Protein AF-A0A4U1JIF2-F1 (afdb_monomer_lite)

Foldseek 3Di:
DPLVVQVVVQVVVVVVQVVLCVVCVVVVHDRDDDPDDDDDDQADPDDDDQKDWDAPDDPPDDGDGDIDGDDRLLDAACVVLVVVPDLLSNLSNLSYVPRALVSNLVNLVVSPVPDPLLVSLVSLLSSLVNNVSHPVPNVNSVSSVVSDDPVSPCVDPVSVVVVVVVVVVVVLVVLLVVLQVLLCVLLVHHDDPQQSVQLSVCCVPVNSVVSVCLSPPDHNVVSCVPRRDPDDDDD

Radius of gyration: 24.35 Å; chains: 1; bounding box: 54×49×66 Å

Organism: NCBI:txid889272

pLDDT: mean 86.04, std 9.87, range [35.66, 97.31]

Sequence (235 aa):
MNEEIAFRVFEYHNLTALAAADEARGSRGTPLPIESVVIVLSGREEPWPTHAAYRTSPAQAPFCGVRFRIEPVYQRTVAELEGRGSPFWMIFAPLAVDADARNLEAVLEDLRARTNERDFAELGAAMVALAGADKRQRRLADVVHSCLSREIVMQNRIYREGKAMGIEEGVVQGQLAVFARQVERRLRRPLRTDEQEQLAEHLRVDGPDVVADAIFDLESRELWRSLLAPRTPTQ

Secondary structure (DSSP, 8-state):
--HHHHHHHHHHHHHHHHHHHHHHHHTTSPPPP-------PPP-SSPPPSEEEEE-S-TTSPP-EEEEE---GGGS-HHHHHTTS-GGGGGGGGGSTT--HHHHHHHHHHHHHHS-HHHHHHHHHHHHHHHHT-TT---HHHHHHHHS-HHHHHH-HHHHHHHHHHHHHHHHHHHHHHHHHHHHHHHTSPPPHHHHHHHHHHHHHT-HHHHHHHHHHS-HHHHHHHHTSPPPPP-

Structure (mmCIF, N/CA/C/O backbone):
data_AF-A0A4U1JIF2-F1
#
_entry.id   AF-A0A4U1JIF2-F1
#
loop_
_atom_site.group_PDB
_atom_site.id
_atom_site.type_symbol
_atom_site.label_atom_id
_atom_site.label_alt_id
_atom_site.label_comp_id
_atom_site.label_asym_id
_atom_site.label_entity_id
_atom_site.label_seq_id
_atom_site.pdbx_PDB_ins_code
_atom_site.Cartn_x
_atom_site.Cartn_y
_atom_site.Cartn_z
_atom_site.occupancy
_atom_site.B_iso_or_equiv
_atom_site.auth_seq_id
_atom_site.auth_comp_id
_atom_site.auth_asym_id
_atom_site.auth_atom_id
_atom_site.pdbx_PDB_model_num
ATOM 1 N N . MET A 1 1 ? -22.463 2.041 2.147 1.00 68.75 1 MET A N 1
ATOM 2 C CA . MET A 1 1 ? -21.202 1.441 1.658 1.00 68.75 1 MET A CA 1
ATOM 3 C C . MET A 1 1 ? -21.429 1.002 0.226 1.00 68.75 1 MET A C 1
ATOM 5 O O . MET A 1 1 ? -22.474 0.420 -0.018 1.00 68.75 1 MET A O 1
ATOM 9 N N . ASN A 1 2 ? -20.502 1.298 -0.690 1.00 79.38 2 ASN A N 1
ATOM 10 C CA . ASN A 1 2 ? -20.570 0.810 -2.071 1.00 79.38 2 ASN A CA 1
ATOM 11 C C . ASN A 1 2 ? -20.465 -0.732 -2.075 1.00 79.38 2 ASN A C 1
ATOM 13 O O . ASN A 1 2 ? -19.542 -1.270 -1.460 1.00 79.38 2 ASN A O 1
ATOM 17 N N . GLU A 1 3 ? -21.404 -1.426 -2.724 1.00 84.31 3 GLU A N 1
ATOM 18 C CA . GLU A 1 3 ? -21.412 -2.893 -2.854 1.00 84.31 3 GLU A CA 1
ATOM 19 C C . GLU A 1 3 ? -20.125 -3.421 -3.495 1.00 84.31 3 GLU A C 1
ATOM 21 O O . GLU A 1 3 ? -19.628 -4.475 -3.104 1.00 84.31 3 GLU A O 1
ATOM 26 N N . GLU A 1 4 ? -19.527 -2.638 -4.391 1.00 87.31 4 GLU A N 1
ATOM 27 C CA . GLU A 1 4 ? -18.241 -2.936 -5.015 1.00 87.31 4 GLU A CA 1
ATOM 28 C C . GLU A 1 4 ? -17.117 -3.090 -3.980 1.00 87.31 4 GLU A C 1
ATOM 30 O O . GLU A 1 4 ? -16.342 -4.038 -4.042 1.00 87.31 4 GLU A O 1
ATOM 35 N N . ILE A 1 5 ? -17.049 -2.211 -2.974 1.00 86.69 5 ILE A N 1
ATOM 36 C CA . ILE A 1 5 ? -16.025 -2.298 -1.920 1.00 86.69 5 ILE A CA 1
ATOM 37 C C . ILE A 1 5 ? -16.248 -3.540 -1.062 1.00 86.69 5 ILE A C 1
ATOM 39 O O . ILE A 1 5 ? -15.291 -4.228 -0.718 1.00 86.69 5 ILE A O 1
ATOM 43 N N . ALA A 1 6 ? -17.502 -3.857 -0.741 1.00 90.44 6 ALA A N 1
ATOM 44 C CA . ALA A 1 6 ? -17.826 -5.066 0.006 1.00 90.44 6 ALA A CA 1
ATOM 45 C C . ALA A 1 6 ? -17.409 -6.327 -0.768 1.00 90.44 6 ALA A C 1
ATOM 47 O O . ALA A 1 6 ? -16.819 -7.239 -0.186 1.00 90.44 6 ALA A O 1
ATOM 48 N N . PHE A 1 7 ? -17.650 -6.341 -2.080 1.00 91.06 7 PHE A N 1
ATOM 49 C CA . PHE A 1 7 ? -17.203 -7.410 -2.964 1.00 91.06 7 PHE A CA 1
ATOM 50 C C . PHE A 1 7 ? -15.674 -7.501 -3.027 1.00 91.06 7 PHE A C 1
ATOM 52 O O . PHE A 1 7 ? -15.133 -8.583 -2.829 1.00 91.06 7 PHE A O 1
ATOM 59 N N . ARG A 1 8 ? -14.958 -6.379 -3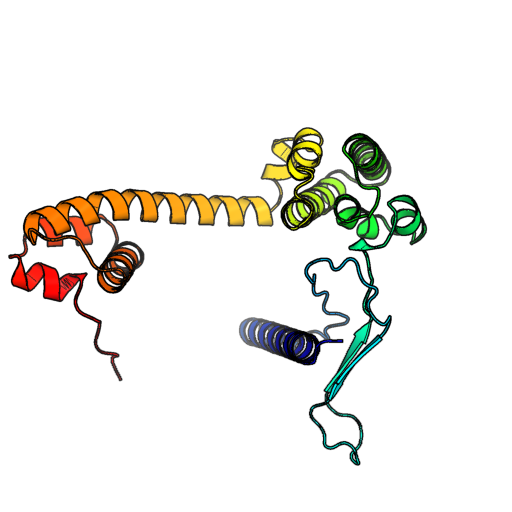.182 1.00 90.31 8 ARG A N 1
ATOM 60 C CA . ARG A 1 8 ? -13.485 -6.360 -3.151 1.00 90.31 8 ARG A CA 1
ATOM 61 C C . ARG A 1 8 ? -12.920 -6.905 -1.842 1.00 90.31 8 ARG A C 1
ATOM 63 O O . ARG A 1 8 ? -11.961 -7.666 -1.860 1.00 90.31 8 ARG A O 1
ATOM 70 N N . VAL A 1 9 ? -13.511 -6.546 -0.700 1.00 90.31 9 VAL A N 1
ATOM 71 C CA . VAL A 1 9 ? -13.105 -7.089 0.608 1.00 90.31 9 VAL A CA 1
ATOM 72 C C . VAL A 1 9 ? -13.277 -8.607 0.646 1.00 90.31 9 VAL A C 1
ATOM 74 O O . VAL A 1 9 ? -12.394 -9.314 1.131 1.00 90.31 9 VAL A O 1
ATOM 77 N N . PHE A 1 10 ? -14.384 -9.115 0.100 1.00 91.44 10 PHE A N 1
ATOM 78 C CA . PHE A 1 10 ? -14.587 -10.549 -0.071 1.00 91.44 10 PHE A CA 1
ATOM 79 C C . PHE A 1 10 ? -13.531 -11.171 -0.998 1.00 91.44 10 PHE A C 1
ATOM 81 O O . PHE A 1 10 ? -12.941 -12.181 -0.620 1.00 91.44 10 PHE A O 1
ATOM 88 N N . GLU A 1 11 ? -13.233 -10.580 -2.157 1.00 92.00 11 GLU A N 1
ATOM 89 C CA . GLU A 1 11 ? -12.193 -11.076 -3.071 1.00 92.00 11 GLU A CA 1
ATOM 90 C C . GLU A 1 11 ? -10.830 -11.177 -2.379 1.00 92.00 11 GLU A C 1
ATOM 92 O O . GLU A 1 11 ? -10.229 -12.249 -2.378 1.00 92.00 11 GLU A O 1
ATOM 97 N N . TYR A 1 12 ? -10.373 -10.105 -1.723 1.00 89.56 12 TYR A N 1
ATOM 98 C CA . TYR A 1 12 ? -9.094 -10.105 -1.011 1.00 89.56 12 TYR A CA 1
ATOM 99 C C . TYR A 1 12 ? -9.052 -11.157 0.094 1.00 89.56 12 TYR A C 1
ATOM 101 O O . TYR A 1 12 ? -8.069 -11.882 0.197 1.00 89.56 12 TYR A O 1
ATOM 109 N N . HIS A 1 13 ? -10.127 -11.300 0.874 1.00 88.81 13 HIS A N 1
ATOM 110 C CA . HIS A 1 13 ? -10.205 -12.334 1.904 1.00 88.81 13 HIS A CA 1
ATOM 111 C C . HIS A 1 13 ? -10.029 -13.748 1.323 1.00 88.81 13 HIS A C 1
ATOM 113 O O . HIS A 1 13 ? -9.262 -14.545 1.865 1.00 88.81 13 HIS A O 1
ATOM 119 N N . ASN A 1 14 ? -10.686 -14.049 0.197 1.00 90.12 14 ASN A N 1
ATOM 120 C CA . ASN A 1 14 ? -10.539 -15.343 -0.472 1.00 90.12 14 ASN A CA 1
ATOM 121 C C . ASN A 1 14 ? -9.139 -15.526 -1.067 1.00 90.12 14 ASN A C 1
ATOM 123 O O . ASN A 1 14 ? -8.556 -16.594 -0.910 1.00 90.12 14 ASN A O 1
ATOM 127 N N . LEU A 1 15 ? -8.579 -14.499 -1.714 1.00 90.50 15 LEU A N 1
ATOM 128 C CA . LEU A 1 15 ? -7.230 -14.556 -2.282 1.00 90.50 15 LEU A CA 1
ATOM 129 C C . LEU A 1 15 ? -6.171 -14.796 -1.202 1.00 90.50 15 LEU A C 1
ATOM 131 O O . LEU A 1 15 ? -5.289 -15.625 -1.401 1.00 90.50 15 LEU A O 1
ATOM 135 N N . THR A 1 16 ? -6.283 -14.151 -0.037 1.00 88.06 16 THR A N 1
ATOM 136 C CA . THR A 1 16 ? -5.383 -14.411 1.097 1.00 88.06 16 THR A CA 1
ATOM 137 C C . THR A 1 16 ? -5.518 -15.848 1.599 1.00 88.06 16 THR A C 1
ATOM 139 O O . THR A 1 16 ? -4.507 -16.503 1.840 1.00 88.06 16 THR A O 1
ATOM 142 N N . ALA A 1 17 ? -6.743 -16.373 1.713 1.00 88.25 17 ALA A N 1
ATOM 143 C CA . ALA A 1 17 ? -6.964 -17.763 2.113 1.00 88.25 17 ALA A CA 1
ATOM 144 C C . ALA A 1 17 ? -6.381 -18.766 1.101 1.00 88.25 17 ALA A C 1
ATOM 146 O O . ALA A 1 17 ? -5.776 -19.762 1.497 1.00 88.25 17 ALA A O 1
ATOM 147 N N . LEU A 1 18 ? -6.523 -18.491 -0.199 1.00 90.50 18 LEU A N 1
ATOM 148 C CA . LEU A 1 18 ? -5.947 -19.311 -1.265 1.00 90.50 18 LEU A CA 1
ATOM 149 C C . LEU A 1 18 ? -4.415 -19.263 -1.254 1.00 90.50 18 LEU A C 1
ATOM 151 O O . LEU A 1 18 ? -3.791 -20.316 -1.340 1.00 90.50 18 LEU A O 1
ATOM 155 N N . ALA A 1 19 ? -3.819 -18.080 -1.088 1.00 87.75 19 ALA A N 1
ATOM 156 C CA . ALA A 1 19 ? -2.370 -17.918 -0.994 1.00 87.75 19 ALA A CA 1
ATOM 157 C C . ALA A 1 19 ? -1.791 -18.670 0.217 1.00 87.75 19 ALA A C 1
ATOM 159 O O . ALA A 1 19 ? -0.840 -19.433 0.071 1.00 87.75 19 ALA A O 1
ATOM 160 N N . ALA A 1 20 ? -2.420 -18.543 1.391 1.00 86.75 20 ALA A N 1
ATOM 161 C CA . ALA A 1 20 ? -2.016 -19.282 2.587 1.00 86.75 20 ALA A CA 1
ATOM 162 C C . ALA A 1 20 ? -2.129 -20.805 2.394 1.00 86.75 20 ALA A C 1
ATOM 164 O O . ALA A 1 20 ? -1.298 -21.571 2.886 1.00 86.75 20 ALA A O 1
ATOM 165 N N . ALA A 1 21 ? -3.151 -21.262 1.663 1.00 88.06 21 ALA A N 1
ATOM 166 C CA . ALA A 1 21 ? -3.305 -22.674 1.344 1.00 88.06 21 ALA A CA 1
ATOM 167 C C . ALA A 1 21 ? -2.238 -23.183 0.365 1.00 88.06 21 ALA A C 1
ATO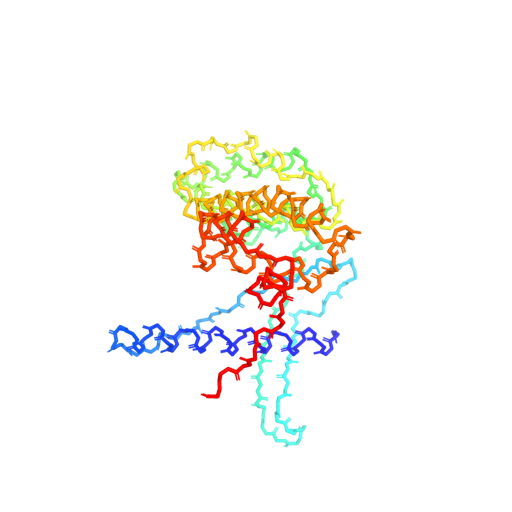M 169 O O . ALA A 1 21 ? -1.781 -24.318 0.507 1.00 88.06 21 ALA A O 1
ATOM 170 N N . ASP A 1 22 ? -1.844 -22.370 -0.612 1.00 88.75 22 ASP A N 1
ATOM 171 C CA . ASP A 1 22 ? -0.798 -22.711 -1.574 1.00 88.75 22 ASP A CA 1
ATOM 172 C C . ASP A 1 22 ? 0.583 -22.815 -0.906 1.00 88.75 22 ASP A C 1
ATOM 174 O O . ASP A 1 22 ? 1.267 -23.832 -1.042 1.00 88.75 22 ASP A O 1
ATOM 178 N N . GLU A 1 23 ? 0.937 -21.842 -0.063 1.00 87.00 23 GLU A N 1
ATOM 179 C CA . GLU A 1 23 ? 2.181 -21.860 0.717 1.00 87.00 23 GLU A CA 1
ATOM 180 C C . GLU A 1 23 ? 2.263 -23.091 1.639 1.00 87.00 23 GLU A C 1
ATOM 182 O O . GLU A 1 23 ? 3.299 -23.762 1.736 1.00 87.00 23 GLU A O 1
ATOM 187 N N . ALA A 1 24 ? 1.142 -23.460 2.266 1.00 88.06 24 ALA A N 1
ATOM 188 C CA . ALA A 1 24 ? 1.052 -24.667 3.080 1.00 88.06 24 ALA A CA 1
ATOM 189 C C . ALA A 1 24 ? 1.269 -25.947 2.254 1.00 88.06 24 ALA A C 1
ATOM 191 O O . ALA A 1 24 ? 1.968 -26.857 2.697 1.00 88.06 24 ALA A O 1
ATOM 192 N N . ARG A 1 25 ? 0.736 -26.021 1.026 1.00 87.88 25 ARG A N 1
ATOM 193 C CA . ARG A 1 25 ? 0.970 -27.167 0.128 1.00 87.88 25 ARG A CA 1
ATOM 194 C C . ARG A 1 25 ? 2.439 -27.286 -0.260 1.00 87.88 25 ARG A C 1
ATOM 196 O O . ARG A 1 25 ? 2.982 -28.390 -0.201 1.00 87.88 25 ARG A O 1
ATOM 203 N N . GLY A 1 26 ? 3.086 -26.168 -0.597 1.00 86.88 26 GLY A N 1
ATOM 204 C CA . GLY A 1 26 ? 4.514 -26.128 -0.923 1.00 86.88 26 GLY A CA 1
ATOM 205 C C . GLY A 1 26 ? 5.405 -26.586 0.237 1.00 86.88 26 GLY A C 1
ATOM 206 O O . GLY A 1 26 ? 6.393 -27.288 0.027 1.00 86.88 26 GLY A O 1
ATOM 207 N N . SER A 1 27 ? 5.009 -26.269 1.472 1.00 85.94 27 SER A N 1
ATOM 208 C CA . SER A 1 27 ? 5.713 -26.654 2.704 1.00 85.94 27 SER A CA 1
ATOM 209 C C . SER A 1 27 ? 5.255 -27.988 3.321 1.00 85.94 27 SER A C 1
ATOM 211 O O . SER A 1 27 ? 5.794 -28.401 4.347 1.00 85.94 27 SER A O 1
ATOM 213 N N . ARG A 1 28 ? 4.297 -28.698 2.697 1.00 81.06 28 ARG A N 1
ATOM 214 C CA . ARG A 1 28 ? 3.629 -29.913 3.225 1.00 81.06 28 ARG A CA 1
ATOM 215 C C . ARG A 1 28 ? 2.978 -29.722 4.607 1.00 81.06 28 ARG A C 1
ATOM 217 O O . ARG A 1 28 ? 2.857 -30.678 5.373 1.00 81.06 28 ARG A O 1
ATOM 224 N N . GLY A 1 29 ? 2.572 -28.498 4.925 1.00 84.75 29 GLY A N 1
ATOM 225 C CA . GLY A 1 29 ? 1.889 -28.136 6.161 1.00 84.75 29 GLY A CA 1
ATOM 226 C C . GLY A 1 29 ? 0.372 -28.009 6.010 1.00 84.75 29 GLY A C 1
ATOM 227 O O . GLY A 1 29 ? -0.199 -28.159 4.929 1.00 84.75 29 GLY A O 1
ATOM 228 N N . THR A 1 30 ? -0.285 -27.690 7.124 1.00 83.00 30 THR A N 1
ATOM 229 C CA . THR A 1 30 ? -1.689 -27.257 7.153 1.00 83.00 30 THR A CA 1
ATOM 230 C C . THR A 1 30 ? -1.735 -25.733 7.018 1.00 83.00 30 THR A C 1
ATOM 232 O O . THR A 1 30 ? -0.905 -25.070 7.645 1.00 83.00 30 THR A O 1
ATOM 235 N N . PRO A 1 31 ? -2.684 -25.151 6.260 1.00 82.00 31 PRO A N 1
ATOM 236 C CA . PRO A 1 31 ? -2.836 -23.701 6.198 1.00 82.00 31 PRO A CA 1
ATOM 237 C C . PRO A 1 31 ? -3.054 -23.139 7.602 1.00 82.00 31 PRO A C 1
ATOM 239 O O . PRO A 1 31 ? -3.930 -23.612 8.333 1.00 82.00 31 PRO A O 1
ATOM 242 N N . LEU A 1 32 ? -2.246 -22.152 7.991 1.00 81.31 32 LEU A N 1
ATOM 243 C CA . LEU A 1 32 ? -2.424 -21.489 9.276 1.00 81.31 32 LEU A CA 1
ATOM 244 C C . LEU A 1 32 ? -3.740 -20.694 9.268 1.00 81.31 32 LEU A C 1
ATOM 246 O O . LEU A 1 32 ? -4.081 -20.086 8.248 1.00 81.31 32 LEU A O 1
ATOM 250 N N . PRO A 1 33 ? -4.486 -20.671 10.385 1.00 82.38 33 PRO A N 1
ATOM 251 C CA . PRO A 1 33 ? -5.664 -19.826 10.499 1.00 82.38 33 PRO A CA 1
ATOM 252 C C . PRO A 1 33 ? -5.304 -18.351 10.296 1.00 82.38 33 PRO A C 1
ATOM 254 O O . PRO A 1 33 ? -4.385 -17.833 10.929 1.00 82.38 33 PRO A O 1
ATOM 257 N N . ILE A 1 34 ? -6.059 -17.665 9.439 1.00 81.69 34 ILE A N 1
ATOM 258 C CA . ILE A 1 34 ? -5.946 -16.217 9.261 1.00 81.69 34 ILE A CA 1
ATOM 259 C C . ILE A 1 34 ? -6.793 -15.548 10.341 1.00 81.69 34 ILE A C 1
ATOM 261 O O . ILE A 1 34 ? -8.019 -15.644 10.319 1.00 81.69 34 ILE A O 1
ATOM 265 N N . GLU A 1 35 ? -6.145 -14.861 11.280 1.00 79.75 35 GLU A N 1
ATOM 266 C CA . GLU A 1 35 ? -6.846 -14.120 12.334 1.00 79.75 35 GLU A CA 1
ATOM 267 C C . GLU A 1 35 ? -7.502 -12.842 11.790 1.00 79.75 35 GLU A C 1
ATOM 269 O O . GLU A 1 35 ? -8.627 -12.504 12.158 1.00 79.75 35 GLU A O 1
ATOM 274 N N . SER A 1 36 ? -6.824 -12.132 10.882 1.00 78.44 36 SER A N 1
ATOM 275 C CA . SER A 1 36 ? -7.360 -10.917 10.267 1.00 78.44 36 SER A CA 1
ATOM 276 C C . SER A 1 36 ? -6.738 -10.615 8.902 1.00 78.44 36 SER A C 1
ATOM 278 O O . SER A 1 36 ? -5.618 -11.022 8.605 1.00 78.44 36 SER A O 1
ATOM 280 N N . VAL A 1 37 ? -7.484 -9.878 8.073 1.00 76.88 37 VAL A N 1
ATOM 281 C CA . VAL A 1 37 ? -7.008 -9.290 6.813 1.00 76.88 37 VAL A CA 1
ATOM 282 C C . VAL A 1 37 ? -7.246 -7.786 6.895 1.00 76.88 37 VAL A C 1
ATOM 284 O O . VAL A 1 37 ? -8.372 -7.350 7.144 1.00 76.88 37 VAL A O 1
ATOM 287 N N . VAL A 1 38 ? -6.193 -6.993 6.701 1.00 79.12 38 VAL A N 1
ATOM 288 C CA . VAL A 1 38 ? -6.268 -5.527 6.706 1.00 79.12 38 VAL A CA 1
ATOM 289 C C . VAL A 1 38 ? -6.239 -5.028 5.270 1.00 79.12 38 VAL A C 1
ATOM 291 O O . VAL A 1 38 ? -5.328 -5.347 4.513 1.00 79.12 38 VAL A O 1
ATOM 294 N N . ILE A 1 39 ? -7.240 -4.231 4.900 1.00 79.94 39 ILE A N 1
ATOM 295 C CA . ILE A 1 39 ? -7.371 -3.660 3.559 1.00 79.94 39 ILE A CA 1
ATOM 296 C C . ILE A 1 39 ? -7.379 -2.144 3.701 1.00 79.94 39 ILE A C 1
ATOM 298 O O . ILE A 1 39 ? -8.253 -1.576 4.359 1.00 79.94 39 ILE A O 1
ATOM 302 N N . VAL A 1 40 ? -6.402 -1.485 3.081 1.00 76.50 40 VAL A N 1
ATOM 303 C CA . VAL A 1 40 ? -6.313 -0.024 3.070 1.00 76.50 40 VAL A CA 1
ATOM 304 C C . VAL A 1 40 ? -7.147 0.496 1.908 1.00 76.50 40 VAL A C 1
ATOM 306 O O . VAL A 1 40 ? -6.798 0.335 0.741 1.00 76.50 40 VAL A O 1
ATOM 309 N N . LEU A 1 41 ? -8.280 1.111 2.234 1.00 75.69 41 LEU A N 1
ATOM 310 C CA . LEU A 1 41 ? -9.114 1.796 1.256 1.00 75.69 41 LEU A CA 1
ATOM 311 C C . LEU A 1 41 ? -8.627 3.230 1.078 1.00 75.69 41 LEU A C 1
ATOM 313 O O . LEU A 1 41 ? -8.136 3.867 2.012 1.00 75.69 41 LEU A O 1
ATOM 317 N N . SER A 1 42 ? -8.816 3.766 -0.123 1.00 71.75 42 SER A N 1
ATOM 318 C CA . SER A 1 42 ? -8.527 5.172 -0.353 1.00 71.75 42 SER A CA 1
ATOM 319 C C . SER A 1 42 ? -9.443 6.058 0.494 1.00 71.75 42 SER A C 1
ATOM 321 O O . SER A 1 42 ? -10.651 5.813 0.546 1.00 71.75 42 SER A O 1
ATOM 323 N N . GLY A 1 43 ? -8.874 7.089 1.119 1.00 69.12 43 GLY A N 1
ATOM 324 C CA . GLY A 1 43 ? -9.597 7.973 2.028 1.00 69.12 43 GLY A CA 1
ATOM 325 C C . GLY A 1 43 ? -10.811 8.645 1.396 1.00 69.12 43 GLY A C 1
ATOM 326 O O . GLY A 1 43 ? -10.760 9.088 0.247 1.00 69.12 43 GLY A O 1
ATOM 327 N N . ARG A 1 44 ? -11.895 8.732 2.173 1.00 74.38 44 ARG A N 1
ATOM 328 C CA . ARG A 1 44 ? -13.099 9.507 1.860 1.00 74.38 44 ARG A CA 1
ATOM 329 C C . ARG A 1 44 ? -13.363 10.478 3.003 1.00 74.38 44 ARG A C 1
ATOM 331 O O . ARG A 1 44 ? -13.222 10.101 4.168 1.00 74.38 44 ARG A O 1
ATOM 338 N N . GLU A 1 45 ? -13.748 11.703 2.664 1.00 72.31 45 GLU A N 1
ATOM 339 C CA . GLU A 1 45 ? -14.104 12.721 3.660 1.00 72.31 45 GLU A CA 1
ATOM 340 C C . GLU A 1 45 ? -15.400 12.355 4.383 1.00 72.31 45 GLU A C 1
ATOM 342 O O . GLU A 1 45 ? -15.486 12.457 5.602 1.00 72.31 45 GLU A O 1
ATOM 347 N N . GLU A 1 46 ? -16.384 11.834 3.650 1.00 81.31 46 GLU A N 1
ATOM 348 C CA . GLU A 1 46 ? -17.632 11.374 4.249 1.00 81.31 46 GLU A CA 1
ATOM 349 C C . GLU A 1 46 ? -17.441 10.092 5.090 1.00 81.31 46 GLU A C 1
ATOM 351 O O . GLU A 1 46 ? -16.792 9.142 4.621 1.00 81.31 46 GLU A O 1
ATOM 356 N N . PRO A 1 47 ? -18.087 9.994 6.269 1.00 81.19 47 PRO A N 1
ATOM 357 C CA . PRO A 1 47 ? -18.001 8.841 7.160 1.00 81.19 47 PRO A CA 1
ATOM 358 C C . PRO A 1 47 ? -18.354 7.506 6.507 1.00 81.19 47 PRO A C 1
ATOM 360 O O . PRO A 1 47 ? -19.293 7.395 5.712 1.00 81.19 47 PRO A O 1
ATOM 363 N N . TRP A 1 48 ? -17.610 6.472 6.895 1.00 81.12 48 TRP A N 1
ATOM 364 C CA . TRP A 1 48 ? -17.980 5.081 6.653 1.00 81.12 48 TRP A CA 1
ATOM 365 C C . TRP A 1 48 ? -18.822 4.545 7.821 1.00 81.12 48 TRP A C 1
ATOM 367 O O . TRP A 1 48 ? -18.616 4.969 8.960 1.00 81.12 48 TRP A O 1
ATOM 377 N N . PRO A 1 49 ? -19.740 3.585 7.591 1.00 88.31 49 PRO A N 1
ATOM 378 C CA . PRO A 1 49 ? -20.268 2.779 8.687 1.00 88.31 49 PRO A CA 1
ATOM 379 C C . PRO A 1 49 ? -19.117 2.064 9.406 1.00 88.31 49 PRO A C 1
ATOM 381 O O . PRO A 1 49 ? -18.123 1.702 8.785 1.00 88.31 49 PRO A O 1
ATOM 384 N N . THR A 1 50 ? -19.258 1.817 10.707 1.00 90.12 50 THR A N 1
ATOM 385 C CA . THR A 1 50 ? -18.214 1.139 11.500 1.00 90.12 50 THR A CA 1
ATOM 386 C C . THR A 1 50 ? -18.084 -0.345 11.163 1.00 90.12 50 THR A C 1
ATOM 388 O O . THR A 1 50 ? -17.027 -0.939 11.361 1.00 90.12 50 THR A O 1
ATOM 391 N N . HIS A 1 51 ? -19.156 -0.948 10.649 1.00 93.19 51 HIS A N 1
ATOM 392 C CA . HIS A 1 51 ? -19.225 -2.356 10.287 1.00 93.19 51 HIS A CA 1
ATOM 393 C C . HIS A 1 51 ? -19.958 -2.537 8.971 1.00 93.19 51 HIS A C 1
ATOM 395 O O . HIS A 1 51 ? -20.812 -1.738 8.579 1.00 93.19 51 HIS A O 1
ATOM 401 N N . ALA A 1 52 ? -19.618 -3.627 8.308 1.00 92.94 52 ALA A N 1
ATOM 402 C CA . ALA A 1 52 ? -20.082 -3.931 6.981 1.00 92.94 52 ALA A CA 1
ATOM 403 C C . ALA A 1 52 ? -20.010 -5.436 6.718 1.00 92.94 52 ALA A C 1
ATOM 405 O O . ALA A 1 52 ? -19.354 -6.191 7.440 1.00 92.94 52 ALA A O 1
ATOM 406 N N . ALA A 1 53 ? -20.717 -5.882 5.685 1.00 94.19 53 ALA A N 1
ATOM 407 C CA . ALA A 1 53 ? -20.688 -7.269 5.268 1.00 94.19 53 ALA A CA 1
ATOM 408 C C . ALA A 1 53 ? -20.902 -7.391 3.763 1.00 94.19 53 ALA A C 1
ATOM 410 O O . ALA A 1 53 ? -21.633 -6.599 3.169 1.00 94.19 53 ALA A O 1
ATOM 411 N N . TYR A 1 54 ? -20.311 -8.430 3.185 1.00 94.56 54 TYR A N 1
ATOM 412 C CA . TYR A 1 54 ? -20.667 -8.940 1.871 1.00 94.56 54 TYR A CA 1
ATOM 413 C C . TYR A 1 54 ? -21.269 -10.331 2.042 1.00 94.56 54 TYR A C 1
ATOM 415 O O . TYR A 1 54 ? -20.643 -11.208 2.640 1.00 94.56 54 TYR A O 1
ATOM 423 N N . ARG A 1 55 ? -22.501 -10.523 1.565 1.00 94.81 55 ARG A N 1
ATOM 424 C CA . ARG A 1 55 ? -23.248 -11.777 1.687 1.00 94.81 55 ARG A CA 1
ATOM 425 C C . ARG A 1 55 ? -23.261 -12.490 0.334 1.00 94.81 55 ARG A C 1
ATOM 427 O O . ARG A 1 55 ? -23.672 -11.899 -0.654 1.00 94.81 55 ARG A O 1
ATOM 434 N N . THR A 1 56 ? -22.886 -13.766 0.322 1.00 94.94 56 THR A N 1
ATOM 435 C CA . THR A 1 56 ? -22.969 -14.654 -0.856 1.00 94.94 56 THR A CA 1
ATOM 436 C C . THR A 1 56 ? -24.210 -15.550 -0.830 1.00 94.94 56 THR A C 1
ATOM 438 O O . THR A 1 56 ? -24.684 -16.013 -1.861 1.00 94.94 56 THR A O 1
ATOM 441 N N . SER A 1 57 ? -24.754 -15.793 0.362 1.00 95.19 57 SER A N 1
ATOM 442 C CA . SER A 1 57 ? -26.017 -16.522 0.564 1.00 95.19 57 SER A CA 1
ATOM 443 C C . SER A 1 57 ? -27.261 -15.703 0.168 1.00 95.19 57 SER A C 1
ATOM 445 O O . SER A 1 57 ? -27.256 -14.478 0.299 1.00 95.19 5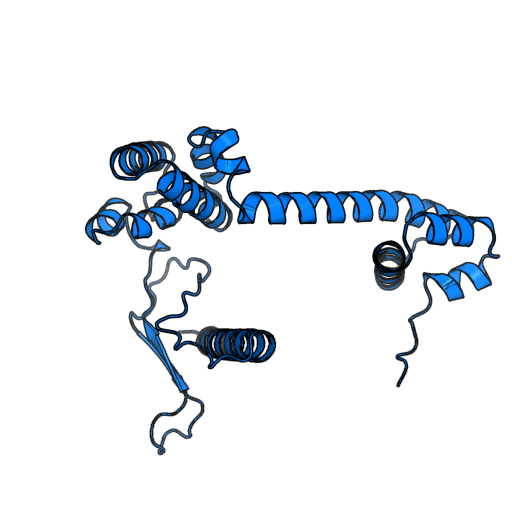7 SER A O 1
ATOM 447 N N . PRO A 1 58 ? -28.382 -16.351 -0.209 1.00 95.31 58 PRO A N 1
ATOM 448 C CA . PRO A 1 58 ? -29.680 -15.684 -0.307 1.00 95.31 58 PRO A CA 1
ATOM 449 C C . PRO A 1 58 ? -30.092 -15.015 1.012 1.00 95.31 58 PRO A C 1
ATOM 451 O O . PRO A 1 58 ? -29.728 -15.476 2.096 1.00 95.31 58 PRO A O 1
ATOM 454 N N . ALA A 1 59 ? -30.908 -13.958 0.938 1.00 92.12 59 ALA A N 1
ATOM 455 C CA . ALA A 1 59 ? -31.308 -13.172 2.111 1.00 92.12 59 ALA A CA 1
ATOM 456 C C . ALA A 1 59 ? -32.018 -13.997 3.204 1.00 92.12 59 ALA A C 1
ATOM 458 O O . ALA A 1 59 ? -31.846 -13.715 4.388 1.00 92.12 59 ALA A O 1
ATOM 459 N N . GLN A 1 60 ? -32.779 -15.023 2.810 1.00 95.38 60 GLN A N 1
ATOM 460 C CA . GLN A 1 60 ? -33.531 -15.887 3.729 1.00 95.38 60 GLN A CA 1
ATOM 461 C C . GLN A 1 60 ? -32.701 -17.043 4.313 1.00 95.38 60 GLN A C 1
ATOM 463 O O . GLN A 1 60 ? -33.156 -17.725 5.226 1.00 95.38 60 GLN A O 1
ATOM 468 N N . ALA A 1 61 ? -31.492 -17.280 3.799 1.00 96.12 61 ALA A N 1
ATOM 469 C CA . ALA A 1 61 ? -30.616 -18.344 4.272 1.00 96.12 61 ALA A CA 1
ATOM 470 C C . ALA A 1 61 ? -29.703 -17.858 5.420 1.00 96.12 61 ALA A C 1
ATOM 472 O O . ALA A 1 61 ? -29.448 -16.648 5.554 1.00 96.12 61 ALA A O 1
ATOM 473 N N . PRO A 1 62 ? -29.150 -18.785 6.232 1.00 97.31 62 PRO A N 1
ATOM 474 C CA . PRO A 1 62 ? -28.078 -18.465 7.168 1.00 97.31 62 PRO A CA 1
ATOM 475 C C . PRO A 1 62 ? -26.949 -17.686 6.486 1.00 97.31 62 PRO A C 1
ATOM 477 O O . PRO A 1 62 ? -26.654 -17.893 5.309 1.00 97.31 62 PRO A O 1
ATOM 480 N N . PHE A 1 63 ? -26.331 -16.759 7.221 1.00 95.75 63 PHE A N 1
ATOM 481 C CA . PHE A 1 63 ? -25.296 -15.895 6.659 1.00 95.75 63 PHE A CA 1
ATOM 482 C C . PHE A 1 63 ? -24.085 -16.710 6.196 1.00 95.75 63 PHE A C 1
ATOM 484 O O . PHE A 1 63 ? -23.378 -17.303 7.004 1.00 95.75 63 PHE A O 1
ATOM 491 N N . CYS A 1 64 ? -23.828 -16.658 4.895 1.00 94.38 64 CYS A N 1
ATOM 492 C CA . CYS A 1 64 ? -22.564 -17.013 4.266 1.00 94.38 64 CYS A CA 1
ATOM 493 C C . CYS A 1 64 ? -21.997 -15.764 3.582 1.00 94.38 64 CYS A C 1
ATOM 495 O O . CYS A 1 64 ? -22.746 -15.055 2.893 1.00 94.38 64 CYS A O 1
ATOM 497 N N . GLY A 1 65 ? -20.717 -15.478 3.821 1.00 93.06 65 GLY A N 1
ATOM 498 C CA . GLY A 1 65 ? -20.026 -14.286 3.337 1.00 93.06 65 GLY A CA 1
ATOM 499 C C . GLY A 1 65 ? -18.967 -13.778 4.320 1.00 93.06 65 GLY A C 1
ATOM 500 O O . GLY A 1 65 ? -18.564 -14.497 5.233 1.00 93.06 65 GLY A O 1
ATOM 501 N N . VAL A 1 66 ? -18.549 -12.522 4.157 1.00 92.69 66 VAL A N 1
ATOM 502 C CA . VAL A 1 66 ? -17.525 -11.867 4.991 1.00 92.69 66 VAL A CA 1
ATOM 503 C C . VAL A 1 66 ? -18.148 -10.701 5.750 1.00 92.69 66 VAL A C 1
ATOM 505 O O . VAL A 1 66 ? -18.881 -9.896 5.178 1.00 92.69 66 VAL A O 1
ATOM 508 N N . ARG A 1 67 ? -17.855 -10.604 7.049 1.00 93.56 67 ARG A N 1
ATOM 509 C CA . ARG A 1 67 ? -18.156 -9.435 7.888 1.00 93.56 67 ARG A CA 1
ATOM 510 C C . ARG A 1 67 ? -16.852 -8.740 8.224 1.00 93.56 67 ARG A C 1
ATOM 512 O O . ARG A 1 67 ? -15.861 -9.409 8.496 1.00 93.56 67 ARG A O 1
ATOM 519 N N . PHE A 1 68 ? -16.860 -7.419 8.227 1.00 91.81 68 PHE A N 1
ATOM 520 C CA . PHE A 1 68 ? -15.659 -6.641 8.475 1.00 91.81 68 PHE A CA 1
ATOM 521 C C . PHE A 1 68 ? -15.965 -5.360 9.244 1.00 91.81 68 PHE A C 1
ATOM 523 O O . PHE A 1 68 ? -17.070 -4.809 9.190 1.00 91.81 68 PHE A O 1
ATOM 530 N N . ARG A 1 69 ? -14.953 -4.905 9.981 1.00 91.94 69 ARG A N 1
ATOM 531 C CA . ARG A 1 69 ? -14.936 -3.622 10.680 1.00 91.94 69 ARG A CA 1
ATOM 532 C C . ARG A 1 69 ? -14.178 -2.616 9.827 1.00 91.94 69 ARG A C 1
ATOM 534 O O . ARG A 1 69 ? -13.124 -2.939 9.287 1.00 91.94 69 ARG A O 1
ATOM 541 N N . ILE A 1 70 ? -14.700 -1.402 9.740 1.00 89.00 70 ILE A N 1
ATOM 542 C CA . ILE A 1 70 ? -14.059 -0.295 9.037 1.00 89.00 70 ILE A CA 1
ATOM 543 C C . ILE A 1 70 ? -13.503 0.667 10.083 1.00 89.00 70 ILE A C 1
ATOM 545 O O . ILE A 1 70 ? -14.227 1.147 10.954 1.00 89.00 70 ILE A O 1
ATOM 549 N N . GLU A 1 71 ? -12.206 0.947 9.992 1.00 88.88 71 GLU A N 1
ATOM 550 C CA . GLU A 1 71 ? -11.523 1.924 10.838 1.00 88.88 71 GLU A CA 1
ATOM 551 C C . GLU A 1 71 ? -11.270 3.195 10.010 1.00 88.88 71 GLU A C 1
ATOM 553 O O . GLU A 1 71 ? -10.444 3.170 9.094 1.00 88.88 71 GLU A O 1
ATOM 558 N N . PRO A 1 72 ? -11.985 4.307 10.276 1.00 88.12 72 PRO A N 1
ATOM 559 C CA . PRO A 1 72 ? -11.930 5.516 9.457 1.00 88.12 72 PRO A CA 1
ATOM 560 C C . PRO A 1 72 ? -10.704 6.370 9.804 1.00 88.12 72 PRO A C 1
ATOM 562 O O . PRO A 1 72 ? -10.818 7.508 10.245 1.00 88.12 72 PRO A O 1
ATOM 565 N N . VAL A 1 73 ? -9.513 5.815 9.603 1.00 88.25 73 VAL A N 1
ATOM 566 C CA . VAL A 1 73 ? -8.225 6.461 9.898 1.00 88.25 73 VAL A CA 1
ATOM 567 C C . VAL A 1 73 ? -8.124 7.872 9.301 1.00 88.25 73 VAL A C 1
ATOM 569 O O . VAL A 1 73 ? -7.690 8.794 9.980 1.00 88.25 73 VAL A O 1
ATOM 572 N N . TYR A 1 74 ? -8.591 8.062 8.062 1.00 85.69 74 TYR A N 1
ATOM 573 C CA . TYR A 1 74 ? -8.567 9.352 7.354 1.00 85.69 74 TYR A CA 1
ATOM 574 C C . TYR A 1 74 ? -9.364 10.479 8.023 1.00 85.69 74 TYR A C 1
ATOM 576 O O . TYR A 1 74 ? -9.220 11.643 7.640 1.00 85.69 74 TYR A O 1
ATOM 584 N N . GLN A 1 75 ? -10.243 10.120 8.956 1.00 87.50 75 GLN A N 1
ATOM 585 C CA . GLN A 1 75 ? -11.143 11.022 9.670 1.00 87.50 75 GLN A CA 1
ATOM 586 C C . GLN A 1 75 ? -10.719 11.199 11.128 1.00 87.50 75 GLN A C 1
ATOM 588 O O . GLN A 1 75 ? -11.410 11.889 11.869 1.00 87.50 75 GLN A O 1
ATOM 593 N N . ARG A 1 76 ? -9.612 10.570 11.541 1.00 91.56 76 ARG A N 1
ATOM 594 C CA . ARG A 1 76 ? -9.074 10.693 12.892 1.00 91.56 76 ARG A CA 1
ATOM 595 C C . ARG A 1 76 ? -7.935 11.681 12.963 1.00 91.56 76 ARG A C 1
ATOM 597 O O . ARG A 1 76 ? -7.219 11.867 11.980 1.00 91.56 76 ARG A O 1
ATOM 604 N N . THR A 1 77 ? -7.761 12.266 14.136 1.00 94.62 77 THR A N 1
ATOM 605 C CA . THR A 1 77 ? -6.568 13.041 14.471 1.00 94.62 77 THR A CA 1
ATOM 606 C C . THR A 1 77 ? -5.406 12.130 14.859 1.00 94.62 77 THR A C 1
ATOM 608 O O . THR A 1 77 ? -5.603 10.966 15.226 1.00 94.62 77 THR A O 1
ATOM 611 N N . VAL A 1 78 ? -4.183 12.658 14.827 1.00 95.06 78 VAL A N 1
ATOM 612 C CA . VAL A 1 78 ? -2.996 11.953 15.336 1.00 95.06 78 VAL A CA 1
ATOM 613 C C . VAL A 1 78 ? -3.184 11.553 16.806 1.00 95.06 78 VAL A C 1
ATOM 615 O O . VAL A 1 78 ? -2.886 10.418 17.173 1.00 95.06 78 VAL A O 1
ATOM 618 N N . ALA A 1 79 ? -3.764 12.431 17.630 1.00 94.94 79 ALA A N 1
ATOM 619 C CA . ALA A 1 79 ? -4.032 12.151 19.042 1.00 94.94 79 ALA A CA 1
ATOM 620 C C . ALA A 1 79 ? -5.040 11.001 19.243 1.00 94.94 79 ALA A C 1
ATOM 622 O O . ALA A 1 79 ? -4.872 10.161 20.127 1.00 94.94 79 ALA A O 1
ATOM 623 N N . GLU A 1 80 ? -6.079 10.916 18.407 1.00 95.06 80 GLU A N 1
ATOM 624 C CA . GLU A 1 80 ? -7.035 9.803 18.448 1.00 95.06 80 GLU A CA 1
ATOM 625 C C . GLU A 1 80 ? -6.409 8.468 18.023 1.00 95.06 80 GLU A C 1
ATOM 627 O O . GLU A 1 80 ? -6.832 7.413 18.505 1.00 95.06 80 GLU A O 1
ATOM 632 N N . LEU A 1 81 ? -5.423 8.495 17.117 1.00 94.56 81 LEU A N 1
ATOM 633 C CA . LEU A 1 81 ? -4.640 7.313 16.754 1.00 94.56 81 LEU A CA 1
ATOM 634 C C . LEU A 1 81 ? -3.713 6.893 17.900 1.00 94.56 81 LEU A C 1
ATOM 636 O O . LEU A 1 81 ? -3.681 5.710 18.232 1.00 94.56 81 LEU A O 1
ATOM 640 N N . GLU A 1 82 ? -3.033 7.837 18.554 1.00 93.12 82 GLU A N 1
ATOM 641 C CA . GLU A 1 82 ? -2.184 7.548 19.718 1.00 93.12 82 GLU A CA 1
ATOM 642 C C . GLU A 1 82 ? -2.999 6.949 20.875 1.00 93.12 82 GLU A C 1
ATOM 644 O O . GLU A 1 82 ? -2.607 5.942 21.471 1.00 93.12 82 GLU A O 1
ATOM 649 N N . GLY A 1 83 ? -4.199 7.483 21.127 1.00 93.88 83 GLY A N 1
ATOM 650 C CA . GLY A 1 83 ? -5.124 6.990 22.153 1.00 93.88 83 GLY A CA 1
ATOM 651 C C . GLY A 1 83 ? -5.574 5.532 21.974 1.00 93.88 83 GLY A C 1
ATOM 652 O O . GLY A 1 83 ? -6.190 4.963 22.875 1.00 93.88 83 GLY A O 1
ATOM 653 N N . ARG A 1 84 ? -5.258 4.888 20.840 1.00 91.06 84 ARG A N 1
ATOM 654 C CA . ARG A 1 84 ? -5.483 3.450 20.620 1.00 91.06 84 ARG A CA 1
ATOM 655 C C . ARG A 1 84 ? -4.463 2.553 21.326 1.00 91.06 84 ARG A C 1
ATOM 657 O O . ARG A 1 84 ? -4.675 1.342 21.369 1.00 91.06 84 ARG A O 1
ATOM 664 N N . GLY A 1 85 ? -3.386 3.119 21.873 1.00 85.50 85 GLY A N 1
ATOM 665 C CA . GLY A 1 85 ? -2.489 2.445 22.815 1.00 85.50 85 GLY A CA 1
ATOM 666 C C . GLY A 1 85 ? -1.493 1.455 22.207 1.00 85.50 85 GLY A C 1
ATOM 667 O O . GLY A 1 85 ? -0.817 0.755 22.955 1.00 85.50 85 GLY A O 1
ATOM 668 N N . SER A 1 86 ? -1.374 1.382 20.878 1.00 89.06 86 SER A N 1
ATOM 669 C CA . SER A 1 86 ? -0.343 0.578 20.207 1.00 89.06 86 SER A CA 1
ATOM 670 C C . SER A 1 86 ? 0.450 1.432 19.213 1.00 89.06 86 SER A C 1
ATOM 672 O O . SER A 1 86 ? -0.182 2.111 18.398 1.00 89.06 86 SER A O 1
ATOM 674 N N . PRO A 1 87 ? 1.800 1.354 19.206 1.00 88.94 87 PRO A N 1
ATOM 675 C CA . PRO A 1 87 ? 2.652 2.031 18.221 1.00 88.94 87 PRO A CA 1
ATOM 676 C C . PRO A 1 87 ? 2.273 1.717 16.771 1.00 88.94 87 PRO A C 1
ATOM 678 O O . PRO A 1 87 ? 2.466 2.544 15.885 1.00 88.94 87 PRO A O 1
ATOM 681 N N . PHE A 1 88 ? 1.667 0.549 16.531 1.00 90.06 88 PHE A N 1
ATOM 682 C CA . PHE A 1 88 ? 1.178 0.159 15.213 1.00 90.06 88 PHE A CA 1
ATOM 683 C C . PHE A 1 88 ? 0.167 1.159 14.643 1.00 90.06 88 PHE A C 1
ATOM 685 O O . PHE A 1 88 ? 0.173 1.408 13.445 1.00 90.06 88 PHE A O 1
ATOM 692 N N . TRP A 1 89 ? -0.675 1.787 15.471 1.00 93.00 89 TRP A N 1
ATOM 693 C CA . TRP A 1 89 ? -1.632 2.784 14.979 1.00 93.00 89 TRP A CA 1
ATOM 694 C C . TRP A 1 89 ? -0.959 4.038 14.427 1.00 93.00 89 TRP A C 1
ATOM 696 O O . TRP A 1 89 ? -1.551 4.733 13.603 1.00 93.00 89 TRP A O 1
ATOM 706 N N . MET A 1 90 ? 0.287 4.302 14.817 1.00 94.75 90 MET A N 1
ATOM 707 C CA . MET A 1 90 ? 1.005 5.490 14.381 1.00 94.75 90 MET A CA 1
ATOM 708 C C . MET A 1 90 ? 1.508 5.387 12.945 1.00 94.75 90 MET A C 1
ATOM 710 O O . MET A 1 90 ? 1.700 6.428 12.329 1.00 94.75 90 MET A O 1
ATOM 714 N N . ILE A 1 91 ? 1.611 4.192 12.340 1.00 93.12 91 ILE A N 1
ATOM 715 C CA . ILE A 1 91 ? 1.934 4.075 10.899 1.00 93.12 91 ILE A CA 1
ATOM 716 C C . ILE A 1 91 ? 0.927 4.841 10.032 1.00 93.12 91 ILE A C 1
ATOM 718 O O . ILE A 1 91 ? 1.241 5.286 8.932 1.00 93.12 91 ILE A O 1
ATOM 722 N N . PHE A 1 92 ? -0.288 5.014 10.551 1.00 93.12 92 PHE A N 1
ATOM 723 C CA . PHE A 1 92 ? -1.381 5.709 9.902 1.00 93.12 92 PHE A CA 1
ATOM 724 C C . PHE A 1 92 ? -1.391 7.224 10.127 1.00 93.12 92 PHE A C 1
ATOM 726 O O . PHE A 1 92 ? -2.213 7.909 9.517 1.00 93.12 92 PHE A O 1
ATOM 733 N N . ALA A 1 93 ? -0.497 7.762 10.962 1.00 94.56 93 ALA A N 1
ATOM 734 C CA . ALA A 1 93 ? -0.427 9.189 11.260 1.00 94.56 93 ALA A CA 1
ATOM 735 C C . ALA A 1 93 ? -0.395 10.087 10.007 1.00 94.56 93 ALA A C 1
ATOM 737 O O . ALA A 1 93 ? -1.098 11.093 10.019 1.00 94.56 93 ALA A O 1
ATOM 738 N N . PRO A 1 94 ? 0.275 9.738 8.884 1.00 93.44 94 PRO A N 1
ATOM 739 C CA . PRO A 1 94 ? 0.242 10.568 7.673 1.00 93.44 94 PRO A CA 1
ATOM 740 C C . PRO A 1 94 ? -1.155 10.735 7.065 1.00 93.44 94 PRO A C 1
ATOM 742 O O . PRO A 1 94 ? -1.424 11.699 6.351 1.00 93.44 94 PRO A O 1
ATOM 745 N N . LEU A 1 95 ? -2.065 9.799 7.336 1.00 91.12 95 LEU A N 1
ATOM 746 C CA . LEU A 1 95 ? -3.429 9.811 6.812 1.00 91.12 95 LEU A CA 1
ATOM 747 C C . LEU A 1 95 ? -4.402 10.579 7.714 1.00 91.12 95 LEU A C 1
ATOM 749 O O . LEU A 1 95 ? -5.502 10.913 7.261 1.00 91.12 95 LEU A O 1
ATOM 753 N N . ALA A 1 96 ? -3.998 10.889 8.950 1.00 92.25 96 ALA A N 1
ATOM 754 C CA . ALA A 1 96 ? -4.810 11.633 9.902 1.00 92.25 96 ALA A CA 1
ATOM 755 C C . ALA A 1 96 ? -5.251 12.994 9.333 1.00 92.25 96 ALA A C 1
ATOM 757 O O . ALA A 1 96 ? -4.591 13.592 8.470 1.00 92.25 96 ALA A O 1
ATOM 758 N N . VAL A 1 97 ? -6.404 13.476 9.797 1.00 91.44 97 VAL A N 1
ATOM 759 C CA . VAL A 1 97 ? -7.033 14.713 9.309 1.00 91.44 97 VAL A CA 1
ATOM 760 C C . VAL A 1 97 ? -6.179 15.950 9.601 1.00 91.44 97 VAL A C 1
ATOM 762 O O . VAL A 1 97 ? -6.129 16.863 8.784 1.00 91.44 97 VAL A O 1
ATOM 765 N N . ASP A 1 98 ? -5.454 15.937 10.716 1.00 93.44 98 ASP A N 1
ATOM 766 C CA . ASP A 1 98 ? -4.556 16.989 11.200 1.00 93.44 98 ASP A CA 1
ATOM 767 C C . ASP A 1 98 ? -3.073 16.661 10.955 1.00 93.44 98 ASP A C 1
ATOM 769 O O . ASP A 1 98 ? -2.187 17.278 11.546 1.00 93.44 98 ASP A O 1
ATOM 773 N N . ALA A 1 99 ? -2.780 15.683 10.090 1.00 93.75 99 ALA A N 1
ATOM 774 C CA . ALA A 1 99 ? -1.401 15.349 9.764 1.00 93.75 99 ALA A CA 1
ATOM 775 C C . ALA A 1 99 ? -0.729 16.507 9.015 1.00 93.75 99 ALA A C 1
ATOM 777 O O . ALA A 1 99 ? -1.166 16.900 7.924 1.00 93.75 99 ALA A O 1
ATOM 778 N N . ASP A 1 100 ? 0.362 16.993 9.594 1.00 93.81 100 ASP A N 1
ATOM 779 C CA . ASP A 1 100 ? 1.296 17.944 9.014 1.00 93.81 100 ASP A CA 1
ATOM 780 C C . ASP A 1 100 ? 2.742 17.500 9.300 1.00 93.81 100 ASP A C 1
ATOM 782 O O . ASP A 1 100 ? 2.978 16.483 9.961 1.00 93.81 100 ASP A O 1
ATOM 786 N N . ALA A 1 101 ? 3.716 18.239 8.765 1.00 93.69 101 ALA A N 1
ATOM 787 C CA . ALA A 1 101 ? 5.128 17.901 8.918 1.00 93.69 101 ALA A CA 1
ATOM 788 C C . ALA A 1 101 ? 5.564 17.860 10.391 1.00 93.69 101 ALA A C 1
ATOM 790 O O . ALA A 1 101 ? 6.210 16.907 10.816 1.00 93.69 101 ALA A O 1
ATOM 791 N N . ARG A 1 102 ? 5.149 18.853 11.183 1.00 93.38 102 ARG A N 1
ATOM 792 C CA . ARG A 1 102 ? 5.544 18.991 12.588 1.00 93.38 102 ARG A CA 1
ATOM 793 C C . ARG A 1 102 ? 4.970 17.863 13.444 1.00 93.38 102 ARG A C 1
ATOM 795 O O . ARG A 1 102 ? 5.672 17.307 14.284 1.00 93.38 102 ARG A O 1
ATOM 802 N N . ASN A 1 103 ? 3.704 17.517 13.228 1.00 92.50 103 ASN A N 1
ATOM 803 C CA . ASN A 1 103 ? 3.041 16.420 13.921 1.00 92.50 103 ASN A CA 1
ATOM 804 C C . ASN A 1 103 ? 3.703 15.085 13.571 1.00 92.50 103 ASN A C 1
ATOM 806 O O . ASN A 1 103 ? 3.930 14.269 14.459 1.00 92.50 103 ASN A O 1
ATOM 810 N N . LEU A 1 104 ? 4.066 14.864 12.303 1.00 93.81 104 LEU A N 1
ATOM 811 C CA . LEU A 1 104 ? 4.759 13.639 11.901 1.00 93.81 104 LEU A CA 1
ATOM 812 C C . LEU A 1 104 ? 6.178 13.529 12.453 1.00 93.81 104 LEU A C 1
ATOM 814 O O . LEU A 1 104 ? 6.568 12.437 12.858 1.00 93.81 104 LEU A O 1
ATOM 818 N N . GLU A 1 105 ? 6.929 14.627 12.506 1.00 94.12 105 GLU A N 1
ATOM 819 C CA . GLU A 1 105 ? 8.242 14.657 13.157 1.00 94.12 105 GLU A CA 1
ATOM 820 C C . GLU A 1 105 ? 8.126 14.234 14.626 1.00 94.12 105 GLU A C 1
ATOM 822 O O . GLU A 1 105 ? 8.821 13.312 15.052 1.00 94.12 105 GLU A O 1
ATOM 827 N N . ALA A 1 106 ? 7.177 14.816 15.367 1.00 93.62 106 ALA A N 1
ATOM 828 C CA . ALA A 1 106 ? 6.932 14.461 16.764 1.00 93.62 106 ALA A CA 1
ATOM 829 C C . ALA A 1 106 ? 6.528 12.984 16.933 1.00 93.62 106 ALA A C 1
ATOM 831 O O . ALA A 1 106 ? 7.026 12.301 17.827 1.00 93.62 106 ALA A O 1
ATOM 832 N N . VAL A 1 107 ? 5.669 12.463 16.049 1.00 94.69 107 VAL A N 1
ATOM 833 C CA . VAL A 1 107 ? 5.284 11.042 16.044 1.00 94.69 107 VAL A CA 1
ATOM 834 C C . VAL A 1 107 ? 6.490 10.135 15.798 1.00 94.69 107 VAL A C 1
ATOM 836 O O . VAL A 1 107 ? 6.627 9.105 16.453 1.00 94.69 107 VAL A O 1
ATOM 839 N N . LEU A 1 108 ? 7.368 10.489 14.860 1.00 93.44 108 LEU A N 1
ATOM 840 C CA . LEU A 1 108 ? 8.549 9.689 14.535 1.00 93.44 108 LEU A CA 1
ATOM 841 C C . LEU A 1 108 ? 9.594 9.726 15.653 1.00 93.44 108 LEU A C 1
ATOM 843 O O . LEU A 1 108 ? 10.216 8.701 15.931 1.00 93.44 108 LEU A O 1
ATOM 847 N N . GLU A 1 109 ? 9.774 10.866 16.319 1.00 93.12 109 GLU A N 1
ATOM 848 C CA . GLU A 1 109 ? 10.615 10.964 17.515 1.00 93.12 109 GLU A CA 1
ATOM 849 C C . GLU A 1 109 ? 10.080 10.097 18.657 1.00 93.12 109 GLU A C 1
ATOM 851 O O . GLU A 1 109 ? 10.840 9.335 19.259 1.00 93.12 109 GLU A O 1
ATOM 856 N N . ASP A 1 110 ? 8.773 10.149 18.914 1.00 93.00 110 ASP A N 1
ATOM 857 C CA . ASP A 1 110 ? 8.134 9.339 19.948 1.00 93.00 110 ASP A CA 1
ATOM 858 C C . ASP A 1 110 ? 8.224 7.835 19.639 1.00 93.00 110 ASP A C 1
ATOM 860 O O . ASP A 1 110 ? 8.619 7.040 20.495 1.00 93.00 110 ASP A O 1
ATOM 864 N N . LEU A 1 111 ? 7.967 7.435 18.389 1.00 93.38 111 LEU A N 1
ATOM 865 C CA . LEU A 1 111 ? 8.142 6.050 17.948 1.00 93.38 111 LEU A CA 1
ATOM 866 C C . LEU A 1 111 ? 9.582 5.575 18.135 1.00 93.38 111 LEU A C 1
ATOM 868 O O . LEU A 1 111 ? 9.795 4.468 18.633 1.00 93.38 111 LEU A O 1
ATOM 872 N N . ARG A 1 112 ? 10.570 6.404 17.782 1.00 91.69 112 ARG A N 1
ATOM 873 C CA . ARG A 1 112 ? 11.988 6.085 17.986 1.00 91.69 112 ARG A CA 1
ATOM 874 C C . ARG A 1 112 ? 12.323 5.905 19.466 1.00 91.69 112 ARG A C 1
ATOM 876 O O . ARG A 1 112 ? 13.139 5.054 19.796 1.00 91.69 112 ARG A O 1
ATOM 883 N N . ALA A 1 113 ? 11.708 6.687 20.351 1.00 92.62 113 ALA A N 1
ATOM 884 C CA . ALA A 1 113 ? 11.928 6.585 21.790 1.00 92.62 113 ALA A CA 1
ATOM 885 C C . ALA A 1 113 ? 11.253 5.351 22.418 1.00 92.62 113 ALA A C 1
ATOM 887 O O . ALA A 1 113 ? 11.769 4.797 23.388 1.00 92.62 113 ALA A O 1
ATOM 888 N N . ARG A 1 114 ? 10.100 4.922 21.886 1.00 92.94 114 ARG A N 1
ATOM 889 C CA . ARG A 1 114 ? 9.279 3.834 22.452 1.00 92.94 114 ARG A CA 1
ATOM 890 C C . ARG A 1 114 ? 9.549 2.454 21.845 1.00 92.94 114 ARG A C 1
ATOM 892 O O . ARG A 1 114 ? 9.078 1.460 22.395 1.00 92.94 114 ARG A O 1
ATOM 899 N N . THR A 1 115 ? 10.259 2.370 20.722 1.00 92.56 115 THR A N 1
ATOM 900 C CA . THR A 1 115 ? 10.501 1.111 19.998 1.00 92.56 115 THR A CA 1
ATOM 901 C C . THR A 1 115 ? 11.993 0.840 19.817 1.00 92.56 115 THR A C 1
ATOM 903 O O . THR A 1 115 ? 12.826 1.728 19.981 1.00 92.56 115 THR A O 1
ATOM 906 N N . ASN A 1 116 ? 12.356 -0.410 19.522 1.00 90.31 116 ASN A N 1
ATOM 907 C CA . ASN A 1 116 ? 13.732 -0.727 19.137 1.00 90.31 116 ASN A CA 1
ATOM 908 C C . ASN A 1 116 ? 13.995 -0.304 17.678 1.00 90.31 116 ASN A C 1
ATOM 910 O O . ASN A 1 116 ? 13.069 -0.029 16.919 1.00 90.31 116 ASN A O 1
ATOM 914 N N . GLU A 1 117 ? 15.265 -0.283 17.272 1.00 87.00 117 GLU A N 1
ATOM 915 C CA . GLU A 1 117 ? 15.674 0.182 15.939 1.00 87.00 117 GLU A CA 1
ATOM 916 C C . GLU A 1 117 ? 15.010 -0.592 14.791 1.00 87.00 117 GLU A C 1
ATOM 918 O O . GLU A 1 117 ? 14.617 0.008 13.790 1.00 87.00 117 GLU A O 1
ATOM 923 N N . ARG A 1 118 ? 14.837 -1.910 14.945 1.00 85.44 118 ARG A N 1
ATOM 924 C CA . ARG A 1 118 ? 14.202 -2.755 13.931 1.00 85.44 118 ARG A CA 1
ATOM 925 C C . ARG A 1 118 ? 12.720 -2.422 13.781 1.00 85.44 118 ARG A C 1
ATOM 927 O O . ARG A 1 118 ? 12.261 -2.206 12.663 1.00 85.44 118 ARG A O 1
ATOM 934 N N . ASP A 1 119 ? 11.988 -2.359 14.886 1.00 88.94 119 ASP A N 1
ATOM 935 C CA . ASP A 1 119 ? 10.558 -2.049 14.870 1.00 88.94 119 ASP A CA 1
ATOM 936 C C . ASP A 1 119 ? 10.327 -0.625 14.350 1.00 88.94 119 ASP A C 1
ATOM 938 O O . ASP A 1 119 ? 9.451 -0.404 13.517 1.00 88.94 119 ASP A O 1
ATOM 942 N N . PHE A 1 120 ? 11.168 0.333 14.752 1.00 90.81 120 PHE A N 1
ATOM 943 C CA . PHE A 1 120 ? 11.152 1.689 14.208 1.00 90.81 120 PHE A CA 1
ATOM 944 C C . PHE A 1 120 ? 11.358 1.699 12.685 1.00 90.81 120 PHE A C 1
ATOM 946 O O . PHE A 1 120 ? 10.642 2.404 11.972 1.00 90.81 120 PHE A O 1
ATOM 953 N N . ALA A 1 121 ? 12.290 0.889 12.169 1.00 86.44 121 ALA A N 1
ATOM 954 C CA . ALA A 1 121 ? 12.533 0.739 10.734 1.00 86.44 121 ALA A CA 1
ATOM 955 C C . ALA A 1 121 ? 11.302 0.217 9.982 1.00 86.44 121 ALA A C 1
ATOM 957 O O . ALA A 1 121 ? 10.946 0.728 8.916 1.00 86.44 121 ALA A O 1
ATOM 958 N N . GLU A 1 122 ? 10.664 -0.823 10.523 1.00 87.81 122 GLU A N 1
ATOM 959 C CA . GLU A 1 122 ? 9.494 -1.464 9.926 1.00 87.81 122 GLU A CA 1
ATOM 960 C C . GLU A 1 122 ? 8.279 -0.521 9.946 1.00 87.81 122 GLU A C 1
ATOM 962 O O . GLU A 1 122 ? 7.649 -0.305 8.906 1.00 87.81 122 GLU A O 1
ATOM 967 N N . LEU A 1 123 ? 8.009 0.124 11.087 1.00 91.44 123 LEU A N 1
ATOM 968 C CA . LEU A 1 123 ? 6.932 1.108 11.239 1.00 91.44 123 LEU A CA 1
ATOM 969 C C . LEU A 1 123 ? 7.159 2.341 10.354 1.00 91.44 123 LEU A C 1
ATOM 971 O O . LEU A 1 123 ? 6.228 2.810 9.698 1.00 91.44 123 LEU A O 1
ATOM 975 N N . GLY A 1 124 ? 8.395 2.837 10.285 1.00 90.31 124 GLY A N 1
ATOM 976 C CA . GLY A 1 124 ? 8.775 3.965 9.438 1.00 90.31 124 GLY A CA 1
ATOM 977 C C . GLY A 1 124 ? 8.570 3.678 7.951 1.00 90.31 124 GLY A C 1
ATOM 978 O O . GLY A 1 124 ? 7.981 4.489 7.238 1.00 90.31 124 GLY A O 1
ATOM 979 N N . ALA A 1 125 ? 8.988 2.503 7.475 1.00 87.38 125 ALA A N 1
ATOM 980 C CA . ALA A 1 125 ? 8.776 2.106 6.084 1.00 87.38 125 ALA A CA 1
ATOM 981 C C . ALA A 1 125 ? 7.284 1.963 5.735 1.00 87.38 125 ALA A C 1
ATOM 983 O O . ALA A 1 125 ? 6.854 2.416 4.672 1.00 87.38 125 ALA A O 1
ATOM 984 N N . ALA A 1 126 ? 6.480 1.388 6.636 1.00 88.81 126 ALA A N 1
ATOM 985 C CA . ALA A 1 126 ? 5.029 1.329 6.463 1.00 88.81 126 ALA A CA 1
ATOM 986 C C . ALA A 1 126 ? 4.412 2.737 6.398 1.00 88.81 126 ALA A C 1
ATOM 988 O O . ALA A 1 126 ? 3.568 3.011 5.543 1.00 88.81 126 ALA A O 1
ATOM 989 N N . MET A 1 127 ? 4.879 3.652 7.251 1.00 91.62 127 MET A N 1
ATOM 990 C CA . MET A 1 127 ? 4.434 5.043 7.276 1.00 91.62 127 MET A CA 1
ATOM 991 C C . MET A 1 127 ? 4.756 5.781 5.967 1.00 91.62 127 MET A C 1
ATOM 993 O O . MET A 1 127 ? 3.903 6.509 5.466 1.00 91.62 127 MET A O 1
ATOM 997 N N . VAL A 1 128 ? 5.931 5.554 5.364 1.00 89.81 128 VAL A N 1
ATOM 998 C CA . VAL A 1 128 ? 6.278 6.088 4.031 1.00 89.81 128 VAL A CA 1
ATOM 999 C C . VAL A 1 128 ? 5.282 5.613 2.973 1.00 89.81 128 VAL A C 1
ATOM 1001 O O . VAL A 1 128 ? 4.752 6.427 2.215 1.00 89.81 128 VAL A O 1
ATOM 1004 N N . ALA A 1 129 ? 4.999 4.307 2.926 1.00 86.19 129 ALA A N 1
ATOM 1005 C CA . ALA A 1 129 ? 4.067 3.744 1.952 1.00 86.19 129 ALA A CA 1
ATOM 1006 C 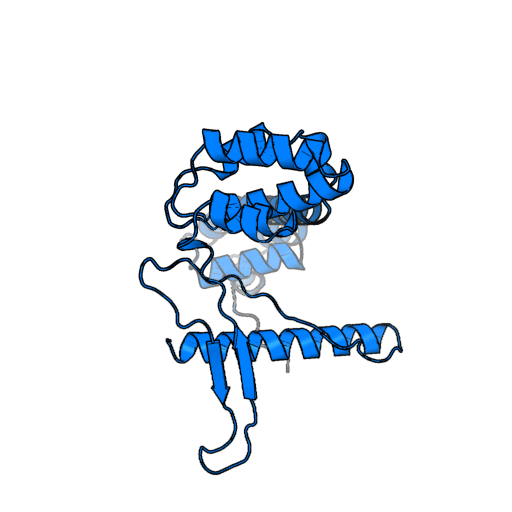C . ALA A 1 129 ? 2.660 4.348 2.104 1.00 86.19 129 ALA A C 1
ATOM 1008 O O . ALA A 1 129 ? 2.022 4.717 1.117 1.00 86.19 129 ALA A O 1
ATOM 1009 N N . LEU A 1 130 ? 2.198 4.519 3.346 1.00 89.00 130 LEU A N 1
ATOM 1010 C CA . LEU A 1 130 ? 0.906 5.136 3.640 1.00 89.00 130 LEU A CA 1
ATOM 1011 C C . LEU A 1 130 ? 0.891 6.636 3.323 1.00 89.00 130 LEU A C 1
ATOM 1013 O O . LEU A 1 130 ? -0.098 7.122 2.782 1.00 89.00 130 LEU A O 1
ATOM 1017 N N . ALA A 1 131 ? 1.981 7.362 3.575 1.00 89.62 131 ALA A N 1
ATOM 1018 C CA . ALA A 1 131 ? 2.113 8.762 3.179 1.00 89.62 131 ALA A CA 1
ATOM 1019 C C . ALA A 1 131 ? 2.061 8.936 1.650 1.00 89.62 131 ALA A C 1
ATOM 1021 O O . ALA A 1 131 ? 1.471 9.899 1.165 1.00 89.62 131 ALA A O 1
ATOM 1022 N N . GLY A 1 132 ? 2.615 7.986 0.888 1.00 84.94 132 GLY A N 1
ATOM 1023 C CA . GLY A 1 132 ? 2.495 7.945 -0.574 1.00 84.94 132 GLY A CA 1
ATOM 1024 C C . GLY A 1 132 ? 1.068 7.679 -1.071 1.00 84.94 132 GLY A C 1
ATOM 1025 O O . GLY A 1 132 ? 0.697 8.132 -2.152 1.00 84.94 132 GLY A O 1
ATOM 1026 N N . ALA A 1 133 ? 0.243 7.001 -0.269 1.00 83.31 133 ALA A N 1
ATOM 1027 C CA . ALA A 1 133 ? -1.169 6.766 -0.565 1.00 83.31 133 ALA A CA 1
ATOM 1028 C C . ALA A 1 133 ? -2.084 7.958 -0.202 1.00 83.31 133 ALA A C 1
ATOM 1030 O O . ALA A 1 133 ? -3.288 7.903 -0.479 1.00 83.31 133 ALA A O 1
ATOM 1031 N N . ASP A 1 134 ? -1.552 9.028 0.407 1.00 83.75 134 ASP A N 1
ATOM 1032 C CA . ASP A 1 134 ? -2.338 10.195 0.811 1.00 83.75 134 ASP A CA 1
ATOM 1033 C C . ASP A 1 134 ? -2.864 10.984 -0.398 1.00 83.75 134 ASP A C 1
ATOM 1035 O O . ASP A 1 134 ? -2.153 11.748 -1.057 1.00 83.75 134 ASP A O 1
ATOM 1039 N N . LYS A 1 135 ? -4.174 10.871 -0.635 1.00 82.56 135 LYS A N 1
ATOM 1040 C CA . LYS A 1 135 ? -4.880 11.606 -1.693 1.00 82.56 135 LYS A CA 1
ATOM 1041 C C . LYS A 1 135 ? -4.851 13.126 -1.519 1.00 82.56 135 LYS A C 1
ATOM 1043 O O . LYS A 1 135 ? -5.069 13.831 -2.500 1.00 82.56 135 LYS A O 1
ATOM 1048 N N . ARG A 1 136 ? -4.579 13.640 -0.313 1.00 84.06 136 ARG A N 1
ATOM 1049 C CA . ARG A 1 136 ? -4.498 15.088 -0.052 1.00 84.06 136 ARG A CA 1
ATOM 1050 C C . ARG A 1 136 ? -3.193 15.712 -0.557 1.00 84.06 136 ARG A C 1
ATOM 1052 O O . ARG A 1 136 ? -3.048 16.926 -0.483 1.00 84.06 136 ARG A O 1
ATOM 1059 N N . GLN A 1 137 ? -2.254 14.904 -1.067 1.00 80.50 137 GLN A N 1
ATOM 1060 C CA . GLN A 1 137 ? -0.994 15.351 -1.676 1.00 80.50 137 GLN A CA 1
ATOM 1061 C C . GLN A 1 137 ? -0.182 16.314 -0.794 1.00 80.50 137 GLN A C 1
ATOM 1063 O O . GLN A 1 137 ? 0.534 17.181 -1.290 1.00 80.50 137 GLN A O 1
ATOM 1068 N N . ARG A 1 138 ? -0.234 16.130 0.530 1.00 84.94 138 ARG A N 1
ATOM 1069 C CA . ARG A 1 138 ? 0.489 16.961 1.510 1.00 84.94 138 ARG A CA 1
ATOM 1070 C C . ARG A 1 138 ? 2.011 16.755 1.490 1.00 84.94 138 ARG A C 1
ATOM 1072 O O . ARG A 1 138 ? 2.717 17.391 2.261 1.00 84.94 138 ARG A O 1
ATOM 1079 N N . ARG A 1 139 ? 2.512 15.867 0.617 1.00 86.50 139 ARG A N 1
ATOM 1080 C CA . ARG A 1 139 ? 3.937 15.513 0.447 1.00 86.50 139 ARG A CA 1
ATOM 1081 C C . ARG A 1 139 ? 4.616 15.071 1.747 1.00 86.50 139 ARG A C 1
ATOM 1083 O O . ARG A 1 139 ? 5.806 15.267 1.951 1.00 86.50 139 ARG A O 1
ATOM 1090 N N . LEU A 1 140 ? 3.850 14.420 2.619 1.00 89.44 140 LEU A N 1
ATOM 1091 C CA . LEU A 1 140 ? 4.324 13.970 3.927 1.00 89.44 140 LEU A CA 1
ATOM 1092 C C . LEU A 1 140 ? 5.320 12.803 3.836 1.00 89.44 140 LEU A C 1
ATOM 1094 O O . LEU A 1 140 ? 6.053 12.559 4.787 1.00 89.44 140 LEU A O 1
ATOM 1098 N N . ALA A 1 141 ? 5.392 12.114 2.692 1.00 87.50 141 ALA A N 1
ATOM 1099 C CA . ALA A 1 141 ? 6.382 11.065 2.464 1.00 87.50 141 ALA A CA 1
ATOM 1100 C C . ALA A 1 141 ? 7.818 11.602 2.575 1.00 87.50 141 ALA A C 1
ATOM 1102 O O . ALA A 1 141 ? 8.662 10.935 3.167 1.00 87.50 141 ALA A O 1
ATOM 1103 N N . ASP A 1 142 ? 8.078 12.822 2.090 1.00 87.50 142 ASP A N 1
ATOM 1104 C CA . ASP A 1 142 ? 9.404 13.448 2.159 1.00 87.50 142 ASP A CA 1
ATOM 1105 C C . ASP A 1 142 ? 9.811 13.744 3.610 1.00 87.50 142 ASP A C 1
ATOM 1107 O O . ASP A 1 142 ? 10.961 13.525 3.990 1.00 87.50 142 ASP A O 1
ATOM 1111 N N . VAL A 1 143 ? 8.850 14.168 4.440 1.00 89.75 143 VAL A N 1
ATOM 1112 C CA . VAL A 1 143 ? 9.061 14.404 5.877 1.00 89.75 143 VAL A CA 1
ATOM 1113 C C . VAL A 1 143 ? 9.467 13.101 6.556 1.00 89.75 143 VAL A C 1
ATOM 1115 O O . VAL A 1 143 ? 10.532 13.029 7.168 1.00 89.75 143 VAL A O 1
ATOM 1118 N N . VAL A 1 144 ? 8.676 12.038 6.365 1.00 88.50 144 VAL A N 1
ATOM 1119 C CA . VAL A 1 144 ? 8.961 10.719 6.946 1.00 88.50 144 VAL A CA 1
ATOM 1120 C C . VAL A 1 144 ? 10.323 10.209 6.464 1.00 88.50 144 VAL A C 1
ATOM 1122 O O . VAL A 1 144 ? 11.131 9.761 7.273 1.00 88.50 144 VAL A O 1
ATOM 1125 N N . HIS A 1 145 ? 10.627 10.339 5.169 1.00 86.56 145 HIS A N 1
ATOM 1126 C CA . HIS A 1 145 ? 11.926 9.963 4.616 1.00 86.56 145 HIS A CA 1
ATOM 1127 C C . HIS A 1 145 ? 13.090 10.719 5.250 1.00 86.56 145 HIS A C 1
ATOM 1129 O O . HIS A 1 145 ? 14.120 10.107 5.512 1.00 86.56 145 HIS A O 1
ATOM 1135 N N . SER A 1 146 ? 12.942 12.020 5.501 1.00 86.25 146 SER A N 1
ATOM 1136 C CA . SER A 1 146 ? 14.004 12.836 6.096 1.00 86.25 146 SER A CA 1
ATOM 1137 C C . SER A 1 146 ? 14.309 12.443 7.546 1.00 86.25 146 SER A C 1
ATOM 1139 O O . SER A 1 146 ? 15.451 12.537 7.995 1.00 86.25 146 SER A O 1
ATOM 1141 N N . CYS A 1 147 ? 13.298 11.945 8.263 1.00 82.94 147 CYS A N 1
ATOM 1142 C CA . CYS A 1 147 ? 13.423 11.468 9.632 1.00 82.94 147 CYS A CA 1
ATOM 1143 C C . CYS A 1 147 ? 13.984 10.042 9.725 1.00 82.94 147 CYS A C 1
ATOM 1145 O O . CYS A 1 147 ? 14.491 9.663 10.782 1.00 82.94 147 CYS A O 1
ATOM 1147 N N . LEU A 1 148 ? 13.889 9.231 8.670 1.00 83.06 148 LEU A N 1
ATOM 1148 C CA . LEU A 1 148 ? 14.437 7.875 8.652 1.00 83.06 148 LEU A CA 1
ATOM 1149 C C . LEU A 1 148 ? 15.884 7.904 8.152 1.00 83.06 148 LEU A C 1
ATOM 1151 O O . LEU A 1 148 ? 16.183 8.469 7.101 1.00 83.06 148 LEU A O 1
ATOM 1155 N N . SER A 1 149 ? 16.809 7.263 8.873 1.00 72.88 149 SER A N 1
ATOM 1156 C CA . SER A 1 149 ? 18.173 7.151 8.356 1.00 72.88 149 SER A CA 1
ATOM 1157 C C . SER A 1 149 ? 18.175 6.275 7.096 1.00 72.88 149 SER A C 1
ATOM 1159 O O . SER A 1 149 ? 17.452 5.279 6.988 1.00 72.88 149 SER A O 1
ATOM 1161 N N . ARG A 1 150 ? 19.000 6.645 6.112 1.00 62.41 150 ARG A N 1
ATOM 1162 C CA . ARG A 1 150 ? 19.090 5.930 4.829 1.00 62.41 150 ARG A CA 1
ATOM 1163 C C . ARG A 1 150 ? 19.434 4.448 5.019 1.00 62.41 150 ARG A C 1
ATOM 1165 O O . ARG A 1 150 ? 18.947 3.611 4.265 1.00 62.41 150 ARG A O 1
ATOM 1172 N N . GLU A 1 151 ? 20.240 4.134 6.029 1.00 55.91 151 GLU A N 1
ATOM 1173 C CA . GLU A 1 151 ? 20.637 2.769 6.387 1.00 55.91 151 GLU A CA 1
ATOM 1174 C C . GLU A 1 151 ? 19.454 1.950 6.915 1.00 55.91 151 GLU A C 1
ATOM 1176 O O . GLU A 1 151 ? 19.251 0.825 6.465 1.00 55.91 151 GLU A O 1
ATOM 1181 N N . ILE A 1 152 ? 18.614 2.542 7.767 1.00 63.38 152 ILE A N 1
ATOM 1182 C CA . ILE A 1 152 ? 17.411 1.913 8.328 1.00 63.38 152 ILE A CA 1
ATOM 1183 C C . ILE A 1 152 ? 16.387 1.598 7.222 1.00 63.38 152 ILE A C 1
ATOM 1185 O O . ILE A 1 152 ? 15.855 0.489 7.157 1.00 63.38 152 ILE A O 1
ATOM 1189 N N . VAL A 1 153 ? 16.167 2.522 6.278 1.00 59.50 153 VAL A N 1
ATOM 1190 C CA . VAL A 1 153 ? 15.269 2.288 5.127 1.00 59.50 153 VAL A CA 1
ATOM 1191 C C . VAL A 1 153 ? 15.834 1.221 4.187 1.00 59.50 153 VAL A C 1
ATOM 1193 O O . VAL A 1 153 ? 15.105 0.344 3.728 1.00 59.50 153 VAL A O 1
ATOM 1196 N N . MET A 1 154 ? 17.145 1.246 3.924 1.00 57.94 154 MET A N 1
ATOM 1197 C CA . MET A 1 154 ? 17.804 0.240 3.086 1.00 57.94 154 MET A CA 1
ATOM 1198 C C . MET A 1 154 ? 17.832 -1.150 3.724 1.00 57.94 154 MET A C 1
ATOM 1200 O O . MET A 1 154 ? 17.929 -2.144 3.002 1.00 57.94 154 MET A O 1
ATOM 1204 N N . GLN A 1 155 ? 17.727 -1.253 5.049 1.00 59.38 155 GLN A N 1
ATOM 1205 C CA . GLN A 1 155 ? 17.627 -2.540 5.719 1.00 59.38 155 GLN A CA 1
ATOM 1206 C C . GLN A 1 155 ? 16.247 -3.189 5.561 1.00 59.38 155 GLN A C 1
ATOM 1208 O O . GLN A 1 155 ? 16.173 -4.419 5.606 1.00 59.38 155 GLN A O 1
ATOM 1213 N N . ASN A 1 156 ? 15.196 -2.413 5.287 1.00 63.91 156 ASN A N 1
ATOM 1214 C CA . ASN A 1 156 ? 13.844 -2.929 5.120 1.00 63.91 156 ASN A CA 1
ATOM 1215 C C . ASN A 1 156 ? 13.708 -3.788 3.847 1.00 63.91 156 ASN A C 1
ATOM 1217 O O . ASN A 1 156 ? 14.008 -3.348 2.734 1.00 63.91 156 ASN A O 1
ATOM 1221 N N . ARG A 1 157 ? 13.219 -5.023 4.012 1.00 57.47 157 ARG A N 1
ATOM 1222 C CA . ARG A 1 157 ? 13.049 -6.000 2.927 1.00 57.47 157 ARG A CA 1
ATOM 1223 C C . ARG A 1 157 ? 12.129 -5.497 1.807 1.00 57.47 157 ARG A C 1
ATOM 1225 O O . ARG A 1 157 ? 12.496 -5.624 0.644 1.00 57.47 157 ARG A O 1
ATOM 1232 N N . ILE A 1 158 ? 11.006 -4.863 2.151 1.00 62.50 158 ILE A N 1
ATOM 1233 C CA . ILE A 1 158 ? 10.016 -4.347 1.189 1.00 62.50 158 ILE A CA 1
ATOM 1234 C C . ILE A 1 158 ? 10.639 -3.241 0.331 1.00 62.50 158 ILE A C 1
ATOM 1236 O O . ILE A 1 158 ? 10.447 -3.205 -0.882 1.00 62.50 158 ILE A O 1
ATOM 1240 N N . TYR A 1 159 ? 11.449 -2.368 0.937 1.00 63.62 159 TYR A N 1
ATOM 1241 C CA . TYR A 1 159 ? 12.151 -1.319 0.199 1.00 63.62 159 TYR A CA 1
ATOM 1242 C C . TYR A 1 159 ? 13.211 -1.888 -0.757 1.00 63.62 159 TYR A C 1
ATOM 1244 O O . TYR A 1 159 ? 13.348 -1.404 -1.879 1.00 63.62 159 TYR A O 1
ATOM 1252 N N . ARG A 1 160 ? 13.955 -2.928 -0.350 1.00 67.06 160 ARG A N 1
ATOM 1253 C CA . ARG A 1 160 ? 14.939 -3.585 -1.232 1.00 67.06 160 ARG A CA 1
ATOM 1254 C C . ARG A 1 160 ? 14.274 -4.264 -2.421 1.00 67.06 160 ARG A C 1
ATOM 1256 O O . ARG A 1 160 ? 14.742 -4.080 -3.540 1.00 67.06 160 ARG A O 1
ATOM 1263 N N . GLU A 1 161 ? 13.204 -5.014 -2.177 1.00 68.56 161 GLU A N 1
ATOM 1264 C CA . GLU A 1 161 ? 12.435 -5.691 -3.225 1.00 68.56 161 GLU A CA 1
ATOM 1265 C C . GLU A 1 161 ? 11.808 -4.660 -4.177 1.00 68.56 161 GLU A C 1
ATOM 1267 O O . GLU A 1 161 ? 12.006 -4.749 -5.386 1.00 68.56 161 GLU A O 1
ATOM 1272 N N . GLY A 1 162 ? 11.178 -3.605 -3.647 1.00 69.38 162 GLY A N 1
ATOM 1273 C CA . GLY A 1 162 ? 10.626 -2.513 -4.456 1.00 69.38 162 GLY A CA 1
ATOM 1274 C C . GLY A 1 162 ? 11.681 -1.771 -5.282 1.00 69.38 162 GLY A C 1
ATOM 1275 O O . GLY A 1 162 ? 11.461 -1.483 -6.455 1.00 69.38 162 GLY A O 1
ATOM 1276 N N . LYS A 1 163 ? 12.862 -1.501 -4.711 1.00 74.38 163 LYS A N 1
ATOM 1277 C CA . LYS A 1 163 ? 13.973 -0.869 -5.437 1.00 74.38 163 LYS A CA 1
ATOM 1278 C C . LYS A 1 163 ? 14.540 -1.783 -6.524 1.00 74.38 163 LYS A C 1
ATOM 1280 O O . LYS A 1 163 ? 14.882 -1.287 -7.591 1.00 74.38 163 LYS A O 1
ATOM 1285 N N . ALA A 1 164 ? 14.663 -3.083 -6.258 1.00 71.81 164 ALA A N 1
ATOM 1286 C CA . ALA A 1 164 ? 15.131 -4.054 -7.242 1.00 71.81 164 ALA A CA 1
ATOM 1287 C C . ALA A 1 164 ? 14.165 -4.136 -8.433 1.00 71.81 164 ALA A C 1
ATOM 1289 O O . ALA A 1 164 ? 14.603 -3.932 -9.562 1.00 71.81 164 ALA A O 1
ATOM 1290 N N . MET A 1 165 ? 12.863 -4.298 -8.167 1.00 70.00 165 MET A N 1
ATOM 1291 C CA . MET A 1 165 ? 11.827 -4.295 -9.206 1.00 70.00 165 MET A CA 1
ATOM 1292 C C . MET A 1 165 ? 11.807 -2.972 -9.985 1.00 70.00 165 MET A C 1
ATOM 1294 O O . MET A 1 165 ? 11.763 -2.981 -11.207 1.00 70.00 165 MET A O 1
ATOM 1298 N N . GLY A 1 166 ? 11.923 -1.824 -9.307 1.00 74.31 166 GLY A N 1
ATOM 1299 C CA . GLY A 1 166 ? 11.947 -0.520 -9.978 1.00 74.31 166 GLY A CA 1
ATOM 1300 C C . GLY A 1 166 ? 13.186 -0.290 -10.854 1.00 74.31 166 GLY A C 1
ATOM 1301 O O . GLY A 1 166 ? 13.096 0.362 -11.893 1.00 74.31 166 GLY A O 1
ATOM 1302 N N . ILE A 1 167 ? 14.348 -0.828 -10.466 1.00 76.94 167 ILE A N 1
ATOM 1303 C CA . ILE A 1 167 ? 15.553 -0.804 -11.310 1.00 76.94 167 ILE A CA 1
ATOM 1304 C C . ILE A 1 167 ? 15.351 -1.695 -12.535 1.00 76.94 167 ILE A C 1
ATOM 1306 O O . ILE A 1 167 ? 15.659 -1.264 -13.643 1.00 76.94 167 ILE A O 1
ATOM 1310 N N . GLU A 1 168 ? 14.827 -2.904 -12.348 1.00 76.88 168 GLU A N 1
ATOM 1311 C CA . GLU A 1 168 ? 14.538 -3.841 -13.435 1.00 76.88 168 GLU A CA 1
ATOM 1312 C C . GLU A 1 168 ? 13.547 -3.240 -14.443 1.00 76.88 168 GLU A C 1
ATOM 1314 O O . GLU A 1 168 ? 13.850 -3.156 -15.634 1.00 76.88 168 GLU A O 1
ATOM 1319 N N . GLU A 1 169 ? 12.421 -2.702 -13.969 1.00 77.38 169 GLU A N 1
ATOM 1320 C CA . GLU A 1 169 ? 11.445 -2.005 -14.811 1.00 77.38 169 GLU A CA 1
ATOM 1321 C C . GLU A 1 169 ? 12.055 -0.790 -15.518 1.00 77.38 169 GLU A C 1
ATOM 1323 O O . GLU A 1 169 ? 11.812 -0.587 -16.708 1.00 77.38 169 GLU A O 1
ATOM 1328 N N . GLY A 1 170 ? 12.877 0.002 -14.824 1.00 77.69 170 GLY A N 1
ATOM 1329 C CA . GLY A 1 170 ? 13.550 1.165 -15.403 1.00 77.69 170 GLY A CA 1
ATOM 1330 C C . GLY A 1 170 ? 14.548 0.796 -16.504 1.00 77.69 170 GLY A C 1
ATOM 1331 O O . GLY A 1 170 ? 14.629 1.488 -17.522 1.00 77.69 170 GLY A O 1
ATOM 1332 N N . VAL A 1 171 ? 15.278 -0.311 -16.340 1.00 81.19 171 VAL A N 1
ATOM 1333 C CA . VAL A 1 171 ? 16.179 -0.852 -17.369 1.00 81.19 171 VAL A CA 1
ATOM 1334 C C . VAL A 1 171 ? 15.378 -1.312 -18.583 1.00 81.19 171 VAL A C 1
ATOM 1336 O O . VAL A 1 171 ? 15.699 -0.906 -19.701 1.00 81.19 171 VAL A O 1
ATOM 1339 N N . VAL A 1 172 ? 14.299 -2.073 -18.375 1.00 82.31 172 VAL A N 1
ATOM 1340 C CA . VAL A 1 172 ? 13.430 -2.549 -19.463 1.00 82.31 172 VAL A CA 1
ATOM 1341 C C . VAL A 1 172 ? 12.781 -1.379 -20.202 1.00 82.31 172 VAL A C 1
ATOM 1343 O O . VAL A 1 172 ? 12.798 -1.354 -21.429 1.00 82.31 172 VAL A O 1
ATOM 1346 N N . GLN A 1 173 ? 12.267 -0.364 -19.501 1.00 82.06 173 GLN A N 1
ATOM 1347 C CA . GLN A 1 173 ? 11.696 0.834 -20.131 1.00 82.06 173 GLN A CA 1
ATOM 1348 C C . GLN A 1 173 ? 12.742 1.629 -20.923 1.00 82.06 173 GLN A C 1
ATOM 1350 O O . GLN A 1 173 ? 12.461 2.092 -22.032 1.00 82.06 173 GLN A O 1
ATOM 1355 N N . GLY A 1 174 ? 13.957 1.771 -20.384 1.00 84.75 174 GLY A N 1
ATOM 1356 C CA . GLY A 1 174 ? 15.065 2.427 -21.077 1.00 84.75 174 GLY A CA 1
ATOM 1357 C C . GLY A 1 174 ? 15.460 1.694 -22.361 1.00 84.75 174 GLY A C 1
ATOM 1358 O O . GLY A 1 174 ? 15.616 2.320 -23.410 1.00 84.75 174 GLY A O 1
ATOM 1359 N N . GLN A 1 175 ? 15.558 0.365 -22.299 1.00 88.19 175 GLN A N 1
ATOM 1360 C CA . GLN A 1 175 ? 15.845 -0.488 -23.452 1.00 88.19 175 GLN A CA 1
ATOM 1361 C C . GLN A 1 175 ? 14.706 -0.464 -24.476 1.00 88.19 175 GLN A C 1
ATOM 1363 O O . GLN A 1 175 ? 14.961 -0.272 -25.665 1.00 88.19 175 GLN A O 1
ATOM 1368 N N . LEU A 1 176 ? 13.453 -0.555 -24.026 1.00 90.44 176 LEU A N 1
ATOM 1369 C CA . LEU A 1 176 ? 12.268 -0.458 -24.875 1.00 90.44 176 LEU A CA 1
ATOM 1370 C C . LEU A 1 176 ? 12.261 0.847 -25.667 1.00 90.44 176 LEU A C 1
ATOM 1372 O O . LEU A 1 176 ? 12.046 0.825 -26.874 1.00 90.44 176 LEU A O 1
ATOM 1376 N N . ALA A 1 177 ? 12.554 1.981 -25.027 1.00 89.81 177 ALA A N 1
ATOM 1377 C CA . ALA A 1 177 ? 12.602 3.271 -25.710 1.00 89.81 177 ALA A CA 1
ATOM 1378 C C . ALA A 1 177 ? 13.680 3.326 -26.810 1.00 89.81 177 ALA A C 1
ATOM 1380 O O . ALA A 1 177 ? 13.480 3.974 -27.842 1.00 89.81 177 ALA A O 1
ATOM 1381 N N . VAL A 1 178 ? 14.822 2.659 -26.610 1.00 92.44 178 VAL A N 1
ATOM 1382 C CA . VAL A 1 178 ? 15.904 2.580 -27.603 1.00 92.44 178 VAL A CA 1
ATOM 1383 C C . VAL A 1 178 ? 15.511 1.660 -28.757 1.00 92.44 178 VAL A C 1
ATOM 1385 O O . VAL A 1 178 ? 15.580 2.076 -29.917 1.00 92.44 178 VAL A O 1
ATOM 1388 N N . PHE A 1 179 ? 15.059 0.444 -28.456 1.00 92.50 179 PHE A N 1
ATOM 1389 C CA . PHE A 1 179 ? 14.707 -0.551 -29.466 1.00 92.50 179 PHE A CA 1
ATOM 13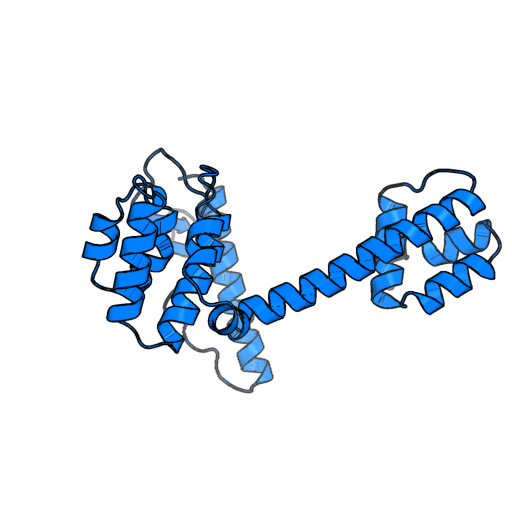90 C C . PHE A 1 179 ? 13.458 -0.168 -30.256 1.00 92.50 179 PHE A C 1
ATOM 1392 O O . PHE A 1 179 ? 13.460 -0.300 -31.479 1.00 92.50 179 PHE A O 1
ATOM 1399 N N . ALA A 1 180 ? 12.444 0.420 -29.614 1.00 92.88 180 ALA A N 1
ATOM 1400 C CA . ALA A 1 180 ? 11.265 0.941 -30.300 1.00 92.88 180 ALA A CA 1
ATOM 1401 C C . ALA A 1 180 ? 11.668 1.928 -31.402 1.00 92.88 180 ALA A C 1
ATOM 1403 O O . ALA A 1 180 ? 11.289 1.741 -32.553 1.00 92.88 180 ALA A O 1
ATOM 1404 N N . ARG A 1 181 ? 12.543 2.904 -31.116 1.00 92.62 181 ARG A N 1
ATOM 1405 C CA . ARG A 1 181 ? 13.018 3.857 -32.139 1.00 92.62 181 ARG A CA 1
ATOM 1406 C C . ARG A 1 181 ? 13.747 3.178 -33.299 1.00 92.62 181 ARG A C 1
ATOM 1408 O O . ARG A 1 181 ? 13.650 3.643 -34.435 1.00 92.62 181 ARG A O 1
ATOM 1415 N N . GLN A 1 182 ? 14.521 2.126 -33.037 1.00 92.25 182 GLN A N 1
ATOM 1416 C CA . GLN A 1 182 ? 15.234 1.388 -34.087 1.00 92.25 182 GLN A CA 1
ATOM 1417 C C . GLN A 1 182 ? 14.259 0.617 -34.981 1.00 92.25 182 GLN A C 1
ATOM 1419 O O . GLN A 1 182 ? 14.344 0.699 -36.209 1.00 92.25 182 GLN A O 1
ATOM 1424 N N . VAL A 1 183 ? 13.285 -0.055 -34.371 1.00 91.62 183 VAL A N 1
ATOM 1425 C CA . VAL A 1 183 ? 12.218 -0.773 -35.070 1.00 91.62 183 VAL A CA 1
ATOM 1426 C C . VAL A 1 183 ? 11.355 0.192 -35.886 1.00 91.62 183 VAL A C 1
ATOM 1428 O O . VAL A 1 183 ? 11.129 -0.047 -37.070 1.00 91.62 183 VAL A O 1
ATOM 1431 N N . GLU A 1 184 ? 10.944 1.328 -35.320 1.00 94.19 184 GLU A N 1
ATOM 1432 C CA . GLU A 1 184 ? 10.173 2.365 -36.021 1.00 94.19 184 GLU A CA 1
ATOM 1433 C C . GLU A 1 184 ? 10.906 2.893 -37.256 1.00 94.19 184 GLU A C 1
ATOM 1435 O O . GLU A 1 184 ? 10.306 3.081 -38.317 1.00 94.19 184 GLU A O 1
ATOM 1440 N N . ARG A 1 185 ? 12.229 3.083 -37.153 1.00 92.19 185 ARG A N 1
ATOM 1441 C CA . ARG A 1 185 ? 13.072 3.474 -38.291 1.00 92.19 185 ARG A CA 1
ATOM 1442 C C . ARG A 1 185 ? 13.112 2.394 -39.370 1.00 92.19 185 ARG A C 1
ATOM 1444 O O . ARG A 1 185 ? 12.993 2.734 -40.548 1.00 92.19 185 ARG A O 1
ATOM 1451 N N . ARG A 1 186 ? 13.241 1.113 -39.000 1.00 91.12 186 ARG A N 1
ATOM 1452 C CA . ARG A 1 186 ? 13.242 -0.007 -39.964 1.00 91.12 186 ARG A CA 1
ATOM 1453 C C . ARG A 1 186 ? 11.883 -0.220 -40.628 1.00 91.12 186 ARG A C 1
ATOM 1455 O O . ARG A 1 186 ? 11.824 -0.510 -41.823 1.00 91.12 186 ARG A O 1
ATOM 1462 N N . LEU A 1 187 ? 10.797 -0.054 -39.879 1.00 90.69 187 LEU A N 1
ATOM 1463 C CA . LEU A 1 187 ? 9.428 -0.195 -40.380 1.00 90.69 187 LEU A CA 1
ATOM 1464 C C . LEU A 1 187 ? 8.899 1.078 -41.056 1.00 90.69 187 LEU A C 1
ATOM 1466 O O . LEU A 1 187 ? 7.864 1.028 -41.718 1.00 90.69 187 LEU A O 1
ATOM 1470 N N . ARG A 1 188 ? 9.608 2.207 -40.911 1.00 92.25 188 ARG A N 1
ATOM 1471 C CA . ARG A 1 188 ? 9.239 3.542 -41.414 1.00 92.25 188 ARG A CA 1
ATOM 1472 C C . ARG A 1 188 ? 7.855 4.004 -40.952 1.00 92.25 188 ARG A C 1
ATOM 1474 O O . ARG A 1 188 ? 7.152 4.709 -41.675 1.00 92.25 188 ARG A O 1
ATOM 1481 N N . ARG A 1 189 ? 7.466 3.605 -39.744 1.00 94.12 189 ARG A N 1
ATOM 1482 C CA . ARG A 1 189 ? 6.217 4.005 -39.091 1.00 94.12 189 ARG A CA 1
ATOM 1483 C C . ARG A 1 189 ? 6.365 3.913 -37.571 1.00 94.12 189 ARG A C 1
ATOM 1485 O O . ARG A 1 189 ? 7.170 3.100 -37.117 1.00 94.12 189 ARG A O 1
ATOM 1492 N N . PRO A 1 190 ? 5.585 4.683 -36.798 1.00 93.31 190 PRO A N 1
ATOM 1493 C CA . PRO A 1 190 ? 5.524 4.505 -35.352 1.00 93.31 190 PRO A CA 1
ATOM 1494 C C . PRO A 1 190 ? 4.972 3.120 -34.984 1.00 93.31 190 PRO A C 1
ATOM 1496 O O . PRO A 1 190 ? 4.157 2.543 -35.725 1.00 93.31 190 PRO A O 1
ATOM 1499 N N . LEU A 1 191 ? 5.412 2.599 -33.839 1.00 92.25 191 LEU A N 1
ATOM 1500 C CA . LEU A 1 191 ? 4.840 1.392 -33.251 1.00 92.25 191 LEU A CA 1
ATOM 1501 C C . LEU A 1 191 ? 3.503 1.717 -32.592 1.00 92.25 191 LEU A C 1
ATOM 1503 O O . LEU A 1 191 ? 3.336 2.759 -31.958 1.00 92.25 191 LEU A O 1
ATOM 1507 N N . ARG A 1 192 ? 2.544 0.808 -32.746 1.00 93.44 192 ARG A N 1
ATOM 1508 C CA . ARG A 1 192 ? 1.266 0.868 -32.033 1.00 93.44 192 ARG A CA 1
ATOM 1509 C C . ARG A 1 192 ? 1.448 0.396 -30.587 1.00 93.44 192 ARG A C 1
ATOM 1511 O O . ARG A 1 192 ? 2.437 -0.258 -30.269 1.00 93.44 192 ARG A O 1
ATOM 1518 N N . THR A 1 193 ? 0.491 0.709 -29.716 1.00 88.81 193 THR A N 1
ATOM 1519 C CA . THR A 1 193 ? 0.549 0.340 -28.291 1.00 88.81 193 THR A CA 1
ATOM 1520 C C . THR A 1 193 ? 0.684 -1.171 -28.085 1.00 88.81 193 THR A C 1
ATOM 1522 O O . THR A 1 193 ? 1.547 -1.597 -27.329 1.00 88.81 193 THR A O 1
ATOM 1525 N N . ASP A 1 194 ? -0.068 -1.980 -28.836 1.00 90.88 194 ASP A N 1
ATOM 1526 C CA . ASP A 1 194 ? 0.022 -3.448 -28.819 1.00 90.88 194 ASP A CA 1
ATOM 1527 C C . ASP A 1 194 ? 1.408 -3.958 -29.249 1.00 90.88 194 ASP A C 1
ATOM 1529 O O . ASP A 1 194 ? 1.920 -4.938 -28.715 1.00 90.88 194 ASP A O 1
ATOM 1533 N N . GLU A 1 195 ? 2.046 -3.279 -30.201 1.00 91.88 195 GLU A N 1
ATOM 1534 C CA . GLU A 1 195 ? 3.381 -3.632 -30.694 1.00 91.88 195 GLU A CA 1
ATOM 1535 C C . GLU A 1 195 ? 4.485 -3.220 -29.710 1.00 91.88 195 GLU A C 1
ATOM 1537 O O . GLU A 1 195 ? 5.488 -3.919 -29.575 1.00 91.88 195 GLU A O 1
ATOM 1542 N N . GLN A 1 196 ? 4.300 -2.106 -28.996 1.00 91.31 196 GLN A N 1
ATOM 1543 C CA . GLN A 1 196 ? 5.191 -1.692 -27.908 1.00 91.31 196 GLN A CA 1
ATOM 1544 C C . GLN A 1 196 ? 5.108 -2.655 -26.721 1.00 91.31 196 GLN A C 1
ATOM 1546 O O . GLN A 1 196 ? 6.140 -2.997 -26.147 1.00 91.31 196 GLN A O 1
ATOM 1551 N N . GLU A 1 197 ? 3.906 -3.121 -26.379 1.00 89.62 197 GLU A N 1
ATOM 1552 C CA . GLU A 1 197 ? 3.693 -4.121 -25.329 1.00 89.62 197 GLU A CA 1
ATOM 1553 C C . GLU A 1 197 ? 4.366 -5.454 -25.674 1.00 89.62 197 GLU A C 1
ATOM 1555 O O . GLU A 1 197 ? 5.049 -6.030 -24.830 1.00 89.62 197 GLU A O 1
ATOM 1560 N N . GLN A 1 198 ? 4.259 -5.912 -26.924 1.00 91.56 198 GLN A N 1
ATOM 1561 C CA . GLN A 1 198 ? 4.937 -7.136 -27.362 1.00 91.56 198 GLN A CA 1
ATOM 1562 C C . GLN A 1 198 ? 6.457 -7.002 -27.369 1.00 91.56 198 GLN A C 1
ATOM 1564 O O . GLN A 1 198 ? 7.152 -7.896 -26.891 1.00 91.56 198 GLN A O 1
ATOM 1569 N N . LEU A 1 199 ? 6.986 -5.872 -27.841 1.00 91.94 199 LEU A N 1
ATOM 1570 C CA . LEU A 1 199 ? 8.422 -5.615 -27.787 1.00 91.94 199 LEU A CA 1
ATOM 1571 C C . LEU A 1 199 ? 8.933 -5.574 -26.338 1.00 91.94 199 LEU A C 1
ATOM 1573 O O . LEU A 1 199 ? 10.005 -6.102 -26.048 1.00 91.94 199 LEU A O 1
ATOM 1577 N N . ALA A 1 200 ? 8.161 -4.984 -25.420 1.00 89.81 200 ALA A N 1
ATOM 1578 C CA . ALA A 1 200 ? 8.479 -4.979 -23.995 1.00 89.81 200 ALA A CA 1
ATOM 1579 C C . ALA A 1 200 ? 8.491 -6.398 -23.410 1.00 89.81 200 ALA A C 1
ATOM 1581 O O . ALA A 1 200 ? 9.353 -6.717 -22.595 1.00 89.81 200 ALA A O 1
ATOM 1582 N N . GLU A 1 201 ? 7.566 -7.253 -23.843 1.00 90.19 201 GLU A N 1
ATOM 1583 C CA . GLU A 1 201 ? 7.514 -8.649 -23.416 1.00 90.19 201 GLU A CA 1
ATOM 1584 C C . GLU A 1 201 ? 8.718 -9.451 -23.917 1.00 90.19 201 GLU A C 1
ATOM 1586 O O . GLU A 1 201 ? 9.355 -10.152 -23.135 1.00 90.19 201 GLU A O 1
ATOM 1591 N N . HIS A 1 202 ? 9.110 -9.288 -25.181 1.00 89.94 202 HIS A N 1
ATOM 1592 C CA . HIS A 1 202 ? 10.327 -9.908 -25.709 1.00 89.94 202 HIS A CA 1
ATOM 1593 C C . HIS A 1 202 ? 11.586 -9.453 -24.958 1.00 89.94 202 HIS A C 1
ATOM 1595 O O . HIS A 1 202 ? 12.454 -10.270 -24.666 1.00 89.94 202 HIS A O 1
ATOM 1601 N N . LEU A 1 203 ? 11.668 -8.178 -24.562 1.00 89.25 203 LEU A N 1
ATOM 1602 C CA . LEU A 1 203 ? 12.779 -7.692 -23.739 1.00 89.25 203 LEU A CA 1
ATOM 1603 C C . LEU A 1 203 ? 12.824 -8.332 -22.349 1.00 89.25 203 LEU A C 1
ATOM 1605 O O . LEU A 1 203 ? 13.917 -8.568 -21.839 1.00 89.25 203 LEU A O 1
ATOM 1609 N N . ARG A 1 204 ? 11.665 -8.625 -21.747 1.00 85.50 204 ARG A N 1
ATOM 1610 C CA . ARG A 1 204 ? 11.599 -9.318 -20.451 1.00 85.50 204 ARG A CA 1
ATOM 1611 C C . ARG A 1 204 ? 11.933 -10.802 -20.561 1.00 85.50 204 ARG A C 1
ATOM 1613 O O . ARG A 1 204 ? 12.613 -11.327 -19.688 1.00 85.50 204 ARG A O 1
ATOM 1620 N N . VAL A 1 205 ? 11.427 -11.473 -21.595 1.00 88.19 205 VAL A N 1
ATOM 1621 C CA . VAL A 1 205 ? 11.501 -12.937 -21.721 1.00 88.19 205 VAL A CA 1
ATOM 1622 C C . VAL A 1 205 ? 12.795 -13.390 -22.390 1.00 88.19 205 VAL A C 1
ATOM 1624 O O . VAL A 1 205 ? 13.462 -14.286 -21.880 1.00 88.19 205 VAL A O 1
ATOM 1627 N N . ASP A 1 206 ? 13.149 -12.778 -23.519 1.00 89.62 206 ASP A N 1
ATOM 1628 C CA . ASP A 1 206 ? 14.262 -13.220 -24.367 1.00 89.62 206 ASP A CA 1
ATOM 1629 C C . ASP A 1 206 ? 15.545 -12.409 -24.101 1.00 89.62 206 ASP A C 1
ATOM 1631 O O . ASP A 1 206 ? 16.654 -12.863 -24.385 1.00 89.62 206 ASP A O 1
ATOM 1635 N N . GLY A 1 207 ? 15.400 -11.221 -23.510 1.00 89.19 207 GLY A N 1
ATOM 1636 C CA . GLY A 1 207 ? 16.501 -10.335 -23.153 1.00 89.19 207 GLY A CA 1
ATOM 1637 C C . GLY A 1 207 ? 16.928 -9.378 -24.278 1.00 89.19 207 GLY A C 1
ATOM 1638 O O . GLY A 1 207 ? 16.558 -9.539 -25.445 1.00 89.19 207 GLY A O 1
ATOM 1639 N N . PRO A 1 208 ? 17.716 -8.339 -23.942 1.00 90.00 208 PRO A N 1
ATOM 1640 C CA . PRO A 1 208 ? 18.061 -7.258 -24.864 1.00 90.00 208 PRO A CA 1
ATOM 1641 C C . PRO A 1 208 ? 18.949 -7.701 -26.028 1.00 90.00 208 PRO A C 1
ATOM 1643 O O . PRO A 1 208 ? 18.812 -7.146 -27.114 1.00 90.00 208 PRO A O 1
ATOM 1646 N N . ASP A 1 209 ? 19.823 -8.688 -25.825 1.00 92.00 209 ASP A N 1
ATOM 1647 C CA . ASP A 1 209 ? 20.754 -9.151 -26.861 1.00 92.00 209 ASP A CA 1
ATOM 1648 C C . ASP A 1 209 ? 20.006 -9.872 -27.991 1.00 92.00 209 ASP A C 1
ATOM 1650 O O . ASP A 1 209 ? 20.178 -9.540 -29.159 1.00 92.00 209 ASP A O 1
ATOM 1654 N N . VAL A 1 210 ? 19.069 -10.763 -27.646 1.00 90.56 210 VAL A N 1
ATOM 1655 C CA . VAL A 1 210 ? 18.232 -11.477 -28.626 1.00 90.56 210 VAL A CA 1
ATOM 1656 C C . VAL A 1 210 ? 17.351 -10.508 -29.416 1.00 90.56 210 VAL A C 1
ATOM 1658 O O . VAL A 1 210 ? 17.189 -10.645 -30.630 1.00 90.56 210 VAL A O 1
ATOM 1661 N N . VAL A 1 211 ? 16.793 -9.499 -28.742 1.00 91.06 211 VAL A N 1
ATOM 1662 C CA . VAL A 1 211 ? 15.999 -8.454 -29.400 1.00 91.06 211 VAL A CA 1
ATOM 1663 C C . VAL A 1 211 ? 16.871 -7.595 -30.321 1.00 91.06 211 VAL A C 1
ATOM 1665 O O . VAL A 1 211 ? 16.437 -7.265 -31.425 1.00 91.06 211 VAL A O 1
ATOM 1668 N N . ALA A 1 212 ? 18.093 -7.252 -29.908 1.00 91.50 212 ALA A N 1
ATOM 1669 C CA . ALA A 1 212 ? 19.031 -6.503 -30.737 1.00 91.50 212 ALA A CA 1
ATOM 1670 C C . ALA A 1 212 ? 19.405 -7.285 -32.002 1.00 91.50 212 ALA A C 1
ATOM 1672 O O . ALA A 1 212 ? 19.268 -6.743 -33.101 1.00 91.50 212 ALA A O 1
ATOM 1673 N N . ASP A 1 213 ? 19.793 -8.552 -31.861 1.00 92.12 213 ASP A N 1
ATOM 1674 C CA . ASP A 1 213 ? 20.143 -9.428 -32.982 1.00 92.12 213 ASP A CA 1
ATOM 1675 C C . ASP A 1 213 ? 18.975 -9.540 -33.966 1.00 92.12 213 ASP A C 1
ATOM 1677 O O . ASP A 1 213 ? 19.136 -9.306 -35.162 1.00 92.12 213 ASP A O 1
ATOM 1681 N N . ALA A 1 214 ? 17.751 -9.748 -33.469 1.00 90.75 214 ALA A N 1
ATOM 1682 C CA . ALA A 1 214 ? 16.558 -9.769 -34.312 1.00 90.75 214 ALA A CA 1
ATOM 1683 C C . ALA A 1 214 ? 16.342 -8.445 -35.074 1.00 90.75 214 ALA A C 1
ATOM 1685 O O . ALA A 1 214 ? 15.955 -8.461 -36.243 1.00 90.75 214 ALA A O 1
ATOM 1686 N N . ILE A 1 215 ? 16.603 -7.292 -34.446 1.00 91.06 215 ILE A N 1
ATOM 1687 C CA . ILE A 1 215 ? 16.493 -5.970 -35.085 1.00 91.06 215 ILE A CA 1
ATOM 1688 C C . ILE A 1 215 ? 17.543 -5.775 -36.181 1.00 91.06 215 ILE A C 1
ATOM 1690 O O . ILE A 1 215 ? 17.239 -5.119 -37.184 1.00 91.06 215 ILE A O 1
ATOM 1694 N N . PHE A 1 216 ? 18.756 -6.301 -36.011 1.00 90.25 216 PHE A N 1
ATOM 1695 C CA . PHE A 1 216 ? 19.828 -6.178 -36.998 1.00 90.25 216 PHE A CA 1
ATOM 1696 C C . PHE A 1 216 ? 19.682 -7.186 -38.142 1.00 90.25 216 PHE A C 1
ATOM 1698 O O . PHE A 1 216 ? 19.736 -6.783 -39.308 1.00 90.25 216 PHE A O 1
ATOM 1705 N N . ASP A 1 217 ? 19.406 -8.445 -37.820 1.00 91.94 217 ASP A N 1
ATOM 1706 C CA . ASP A 1 217 ? 19.537 -9.565 -38.751 1.00 91.94 217 ASP A CA 1
ATOM 1707 C C . ASP A 1 217 ? 18.272 -9.836 -39.571 1.00 91.94 217 ASP A C 1
ATOM 1709 O O . ASP A 1 217 ? 18.360 -10.353 -40.685 1.00 91.94 217 ASP A O 1
ATOM 1713 N N . LEU A 1 218 ? 17.086 -9.473 -39.066 1.00 91.06 218 LEU A N 1
ATOM 1714 C CA . LEU A 1 218 ? 15.827 -9.772 -39.751 1.00 91.06 218 LEU A CA 1
ATOM 1715 C C . LEU A 1 218 ? 15.411 -8.672 -40.731 1.00 91.06 218 LEU A C 1
ATOM 1717 O O . LEU A 1 218 ? 15.511 -7.470 -40.467 1.00 91.06 218 LEU A O 1
ATOM 1721 N N . GLU A 1 219 ? 14.835 -9.089 -41.856 1.00 89.94 219 GLU A N 1
ATOM 1722 C CA . GLU A 1 219 ? 14.167 -8.187 -42.793 1.00 89.94 219 GLU A CA 1
ATOM 1723 C C . GLU A 1 219 ? 12.856 -7.643 -42.210 1.00 89.94 219 GLU A C 1
ATOM 1725 O O . GLU A 1 219 ? 12.206 -8.290 -41.392 1.00 89.94 219 GLU A O 1
ATOM 1730 N N . SER A 1 220 ? 12.395 -6.466 -42.656 1.00 86.69 220 SER A N 1
ATOM 1731 C CA . SER A 1 220 ? 11.288 -5.735 -42.001 1.00 86.69 220 SER A CA 1
ATOM 1732 C C . SER A 1 220 ? 10.001 -6.554 -41.797 1.00 86.69 220 SER A C 1
ATOM 1734 O O . SER A 1 220 ? 9.281 -6.353 -40.819 1.00 86.69 220 SER A O 1
ATOM 1736 N N . ARG A 1 221 ? 9.694 -7.493 -42.702 1.00 86.88 221 ARG A N 1
ATOM 1737 C CA . ARG A 1 221 ? 8.519 -8.374 -42.585 1.00 86.88 221 ARG A CA 1
ATOM 1738 C C . ARG A 1 221 ? 8.714 -9.486 -41.551 1.00 86.88 221 ARG A C 1
ATOM 1740 O O . ARG A 1 221 ? 7.755 -9.871 -40.886 1.00 86.88 221 ARG A O 1
ATOM 1747 N N . GLU A 1 222 ? 9.924 -10.013 -41.449 1.00 88.38 222 GLU A N 1
ATOM 1748 C CA . GLU A 1 222 ? 10.292 -11.067 -40.502 1.00 88.38 222 GLU A CA 1
ATOM 1749 C C . GLU A 1 222 ? 10.480 -10.488 -39.106 1.00 88.38 222 GLU A C 1
ATOM 1751 O O . GLU A 1 222 ? 9.961 -11.050 -38.150 1.00 88.38 222 GLU A O 1
ATOM 1756 N N . LEU A 1 223 ? 11.072 -9.297 -39.013 1.00 88.69 223 LEU A N 1
ATOM 1757 C CA . LEU A 1 223 ? 11.150 -8.499 -37.796 1.00 88.69 223 LEU A CA 1
ATOM 1758 C C . LEU A 1 223 ? 9.764 -8.278 -37.180 1.00 88.69 223 LEU A C 1
ATOM 1760 O O . LEU A 1 223 ? 9.560 -8.543 -35.998 1.00 88.69 223 LEU A O 1
ATOM 1764 N N . TRP A 1 224 ? 8.791 -7.842 -37.992 1.00 90.69 224 TRP A N 1
ATOM 1765 C CA . TRP A 1 224 ? 7.423 -7.647 -37.509 1.00 90.69 224 TRP A CA 1
ATOM 1766 C C . TRP A 1 224 ? 6.801 -8.959 -37.022 1.00 90.69 224 TRP A C 1
ATOM 1768 O O . TRP A 1 224 ? 6.189 -8.980 -35.963 1.00 90.69 224 TRP A O 1
ATOM 1778 N N . ARG A 1 225 ? 6.989 -10.066 -37.752 1.00 89.31 225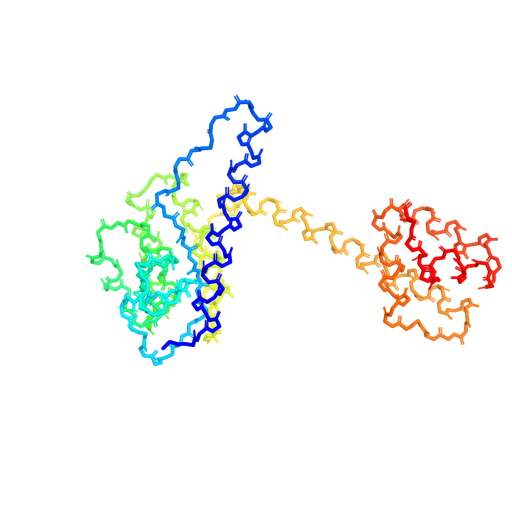 ARG A N 1
ATOM 1779 C CA . ARG A 1 225 ? 6.471 -11.381 -37.339 1.00 89.31 225 ARG A CA 1
ATOM 1780 C C . ARG A 1 225 ? 7.117 -11.916 -36.066 1.00 89.31 225 ARG A C 1
ATOM 1782 O O . ARG A 1 225 ? 6.444 -12.604 -35.314 1.00 89.31 225 ARG A O 1
ATOM 1789 N N . SER A 1 226 ? 8.402 -11.643 -35.879 1.00 87.12 226 SER A N 1
ATOM 1790 C CA . SER A 1 226 ? 9.192 -12.189 -34.781 1.00 87.12 226 SER A CA 1
ATOM 1791 C C . SER A 1 226 ? 8.952 -11.443 -33.470 1.00 87.12 226 SER A C 1
ATOM 1793 O O . SER A 1 226 ? 8.790 -12.083 -32.440 1.00 87.12 226 SER A O 1
ATOM 1795 N N . LEU A 1 227 ? 8.893 -10.104 -33.514 1.00 87.94 227 LEU A N 1
ATOM 1796 C CA . LEU A 1 227 ? 8.874 -9.269 -32.305 1.00 87.94 227 LEU A CA 1
ATOM 1797 C C . LEU A 1 227 ? 7.543 -8.557 -32.028 1.00 87.94 227 LEU A C 1
ATOM 1799 O O . LEU A 1 227 ? 7.348 -8.063 -30.921 1.00 87.94 227 LEU A O 1
ATOM 1803 N N . LEU A 1 228 ? 6.667 -8.414 -33.030 1.00 88.88 228 LEU A N 1
ATOM 1804 C CA . LEU A 1 228 ? 5.504 -7.510 -32.957 1.00 88.88 228 LEU A CA 1
ATOM 1805 C C . LEU A 1 228 ? 4.177 -8.161 -33.373 1.00 88.88 228 LEU A C 1
ATOM 1807 O O . LEU A 1 228 ? 3.125 -7.518 -33.293 1.00 88.88 228 LEU A O 1
ATOM 1811 N N . ALA A 1 229 ? 4.211 -9.396 -33.880 1.00 85.25 229 ALA A N 1
ATOM 1812 C CA . ALA A 1 229 ? 3.008 -10.122 -34.244 1.00 85.25 229 ALA A CA 1
ATOM 1813 C C . ALA A 1 229 ? 2.448 -10.839 -33.013 1.00 85.25 229 ALA A C 1
ATOM 1815 O O . ALA A 1 229 ? 3.191 -11.558 -32.344 1.00 85.25 229 ALA A O 1
ATOM 1816 N N . PRO A 1 230 ? 1.134 -10.712 -32.745 1.00 77.81 230 PRO A N 1
ATOM 1817 C CA . PRO A 1 230 ? 0.523 -11.305 -31.565 1.00 77.81 230 PRO A CA 1
ATOM 1818 C C . PRO A 1 230 ? 0.829 -12.798 -31.503 1.00 77.81 230 PRO A C 1
ATOM 1820 O O . PRO A 1 230 ? 0.481 -13.551 -32.419 1.00 77.81 230 PRO A O 1
ATOM 1823 N N . ARG A 1 231 ? 1.493 -13.218 -30.417 1.00 67.56 231 ARG A N 1
ATOM 1824 C CA . ARG A 1 231 ? 1.772 -14.630 -30.161 1.00 67.56 231 ARG A CA 1
ATOM 1825 C C . ARG A 1 231 ? 0.441 -15.372 -30.170 1.00 67.56 231 ARG A C 1
ATOM 1827 O O . ARG A 1 231 ? -0.483 -15.039 -29.429 1.00 67.56 231 ARG A O 1
ATOM 1834 N N . THR A 1 232 ? 0.319 -16.351 -31.058 1.00 55.47 232 THR A N 1
ATOM 1835 C CA . THR A 1 232 ? -0.857 -17.218 -31.083 1.00 55.47 232 THR A CA 1
ATOM 1836 C C . THR A 1 232 ? -0.818 -18.037 -29.794 1.00 55.47 232 THR A C 1
ATOM 1838 O O . THR A 1 232 ? 0.226 -18.631 -29.525 1.00 55.47 232 THR A O 1
ATOM 1841 N N . PRO A 1 233 ? -1.876 -18.046 -28.965 1.00 46.75 233 PRO A N 1
ATOM 1842 C CA . PRO A 1 233 ? -1.856 -18.811 -27.729 1.00 46.75 233 PRO A CA 1
ATOM 1843 C C . PRO A 1 233 ? -1.659 -20.287 -28.074 1.00 46.75 233 PRO A C 1
ATOM 1845 O O . PRO A 1 233 ? -2.477 -20.885 -28.776 1.00 46.75 233 PRO A O 1
ATOM 1848 N N . THR A 1 234 ? -0.540 -20.847 -27.626 1.00 44.97 234 THR A N 1
ATOM 1849 C CA . THR A 1 234 ? -0.280 -22.282 -27.670 1.00 44.97 234 THR A CA 1
ATOM 1850 C C . THR A 1 234 ? -1.346 -22.958 -26.806 1.00 44.97 234 THR A C 1
ATOM 1852 O O . THR A 1 234 ? -1.470 -22.618 -25.629 1.00 44.97 234 THR A O 1
ATOM 1855 N N . GLN A 1 235 ? -2.162 -23.827 -27.413 1.00 35.66 235 GLN A N 1
ATOM 1856 C CA . GLN A 1 235 ? -3.111 -24.689 -26.695 1.00 35.66 235 GLN A CA 1
ATOM 1857 C C . GLN A 1 235 ? -2.382 -25.724 -25.843 1.00 35.66 235 GLN A C 1
ATOM 1859 O O . GLN A 1 235 ? -1.317 -26.202 -26.298 1.00 35.66 235 GLN A O 1
#